Protein 1DQV (pdb70)

Sequence (275 aa):
GAPCGRISFALRYLYGSDQLVVRILQALDLPAKDSNGFSDPYVKIYLLPDRKKKFQTKVHRKTLNPIFNETFQFSVPLAELAQRKLHFSVYDFDRFSRHDLIGQVVLDNLLELAEQPPDRPLWRDILEGGSEKADLGELNFSLCYLPTAGLLTVTIIKASNLKAMDLTGFSDPYVKASLISEGRRLKKRKTSIKKNTLNPTYNEALVFDVAPESVENVGLSIAVVDYDCIGHNEVIGVCRVGPEAADPHGREHWAEMLANPRKPVEHWHQLVEEK

InterPro domains:
  IPR000008 C2 domain [PF00168] (313-404)
  IPR000008 C2 domain [PF00168] (444-550)
  IPR000008 C2 domain [PR00360] (329-341)
  IPR000008 C2 domain [PR00360] (356-369)
  IPR000008 C2 domain [PR00360] (380-388)
  IPR000008 C2 domain [PS50004] (297-418)
  IPR000008 C2 domain [PS50004] (429-563)
  IPR000008 C2 domain [SM00239] (313-416)
  IPR000008 C2 domain [SM00239] (445-560)
  IPR001565 Synaptotagmin [PR00399] (301-316)
  IPR001565 Synaptotagmin [PR00399] (316-329)
  IPR001565 Synaptotagmin [PR00399] (371-386)
  IPR001565 Synaptotagmin [PR00399] (391-401)
  IPR035892 C2 domain superfamily [G3DSA:2.60.40.150] (293-423)
  IPR035892 C2 domain superfamily [G3DSA:2.60.40.150] (424-569)
  IPR035892 C2 domain superfamily [SSF49562] (295-403)
  IPR035892 C2 domain superfamily [SSF49562] (430-566)

B-factor: mean 94.26, std 47.24, range [26.21, 300.0]

CATH classification: 2.60.40.150 (+1 more: 2.60.40.150)

Nearest PDB structures (foldseek):
  3hn8-assembly1_A  TM=4.881E-01  e=9.565E-40  Rattus norvegicus
  5cci-assembly1_F-2  TM=5.066E-01  e=3.531E-25  Rattus norvegicus
  5cch-assembly1_F-2  TM=4.851E-01  e=1.304E-24  Rattus norvegicus
  5h4z-assembly2_B  TM=8.900E-01  e=2.223E-13  Homo sapiens
  5h4y-assembly1_A  TM=8.736E-01  e=2.468E-13  Homo sapiens

Radius of gyration: 24.74 Å; Cα contacts (8 Å, |Δi|>4): 664; chains: 1; bounding box: 50×71×45 Å

Structure (mmCIF, N/CA/C/O backbone):
data_1DQV
#
_entry.id   1DQV
#
_cell.length_a   125.959
_cell.length_b   125.959
_cell.length_c   118.438
_cell.angle_alpha   90.00
_cell.angle_beta   90.00
_cell.angle_gamma   120.00
#
_symmetry.space_group_name_H-M   'P 62 2 2'
#
loop_
_entity.id
_entity.type
_entity.pdbx_description
1 polymer 'SYNAPTOTAGMIN III'
2 non-polymer 'MAGNESIUM ION'
3 non-polymer 'SULFATE ION'
#
loop_
_atom_site.group_PDB
_atom_site.id
_atom_site.type_symbol
_atom_site.label_atom_id
_atom_site.label_alt_id
_atom_site.label_comp_id
_atom_site.label_asym_id
_atom_site.label_entity_id
_atom_site.label_seq_id
_atom_site.pdbx_PDB_ins_code
_atom_site.Cartn_x
_atom_site.Cartn_y
_atom_site.Cartn_z
_atom_site.occupancy
_atom_site.B_iso_or_equiv
_atom_site.auth_seq_id
_atom_site.auth_comp_id
_atom_site.auth_asym_id
_atom_site.auth_atom_id
_atom_site.pdbx_PDB_model_num
ATOM 1 N N . GLY A 1 3 ? 75.175 40.038 -5.678 1.00 109.59 295 GLY A N 1
ATOM 2 C CA . GLY A 1 3 ? 74.943 40.979 -4.536 1.00 111.32 295 GLY A CA 1
ATOM 3 C C . GLY A 1 3 ? 73.477 41.331 -4.326 1.00 111.38 295 GLY A C 1
ATOM 4 O O . GLY A 1 3 ? 72.844 41.931 -5.198 1.00 111.85 295 GLY A O 1
ATOM 5 N N . ALA A 1 4 ? 72.937 40.964 -3.164 1.00 110.17 296 ALA A N 1
ATOM 6 C CA 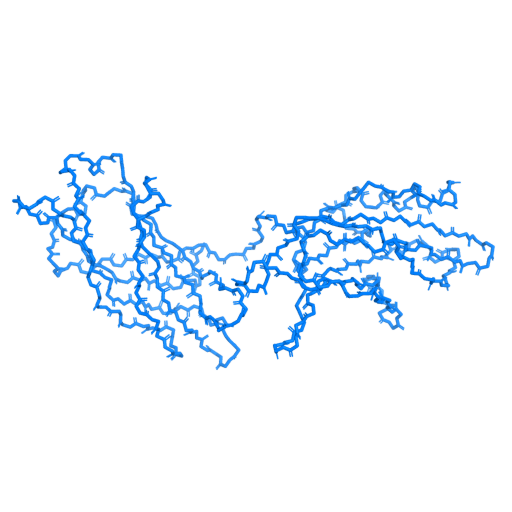. ALA A 1 4 ? 71.539 41.241 -2.849 1.00 108.41 296 ALA A CA 1
ATOM 7 C C . ALA A 1 4 ? 71.306 41.628 -1.384 1.00 107.21 296 ALA A C 1
ATOM 8 O O . ALA A 1 4 ? 70.712 42.674 -1.109 1.00 107.61 296 ALA A O 1
ATOM 10 N N . PRO A 1 5 ? 71.755 40.789 -0.422 1.00 105.77 297 PRO A N 1
ATOM 11 C CA . PRO A 1 5 ? 71.544 41.146 0.990 1.00 103.13 297 PRO A CA 1
ATOM 12 C C . PRO A 1 5 ? 72.139 42.525 1.270 1.00 99.25 297 PRO A C 1
ATOM 13 O O . PRO A 1 5 ? 71.875 43.147 2.304 1.00 100.39 297 PRO A O 1
ATOM 17 N N . CYS A 1 6 ? 72.944 42.990 0.323 1.00 93.54 298 CYS A N 1
ATOM 18 C CA . CYS A 1 6 ? 73.561 44.301 0.396 1.00 87.35 298 CYS A CA 1
ATOM 19 C C . CYS A 1 6 ? 72.431 45.224 -0.064 1.00 81.79 298 CYS A C 1
ATOM 20 O O . CYS A 1 6 ? 72.292 45.470 -1.257 1.00 81.18 298 CYS A O 1
ATOM 23 N N . GLY A 1 7 ? 71.622 45.691 0.888 1.00 76.19 299 GLY A N 1
ATOM 24 C CA . GLY A 1 7 ? 70.475 46.556 0.620 1.00 70.34 299 GLY A CA 1
ATOM 25 C C . GLY A 1 7 ? 70.333 47.369 -0.660 1.00 66.07 299 GLY A C 1
ATOM 26 O O . GLY A 1 7 ? 70.893 47.047 -1.700 1.00 66.94 299 GLY A O 1
ATOM 27 N N . ARG A 1 8 ? 69.549 48.435 -0.592 1.00 61.99 300 ARG A N 1
ATOM 28 C CA . ARG A 1 8 ? 69.350 49.286 -1.759 1.00 62.53 300 ARG A CA 1
ATOM 29 C C . ARG A 1 8 ? 69.563 50.754 -1.371 1.00 62.16 300 ARG A C 1
ATOM 30 O O . ARG A 1 8 ? 69.294 51.153 -0.223 1.00 61.60 300 ARG A O 1
ATOM 38 N N . ILE A 1 9 ? 70.051 51.559 -2.311 1.00 60.44 301 ILE A N 1
ATOM 39 C CA . ILE A 1 9 ? 70.319 52.955 -1.995 1.00 62.08 301 ILE A CA 1
ATOM 40 C C . ILE A 1 9 ? 69.612 53.912 -2.938 1.00 63.56 301 ILE A C 1
ATOM 41 O O . ILE A 1 9 ? 69.568 53.708 -4.157 1.00 64.01 301 ILE A O 1
ATOM 46 N N . SER A 1 10 ? 69.060 54.967 -2.348 1.00 64.57 302 SER A N 1
ATOM 47 C CA . SER A 1 10 ? 68.291 55.964 -3.074 1.00 66.52 302 SER A CA 1
ATOM 48 C C . SER A 1 10 ? 69.071 57.227 -3.369 1.00 67.70 302 SER A C 1
ATOM 49 O O . SER A 1 10 ? 69.619 57.866 -2.456 1.00 67.78 302 SER A O 1
ATOM 52 N N . PHE A 1 11 ? 69.097 57.593 -4.649 1.00 67.90 303 PHE A N 1
ATOM 53 C CA . PHE A 1 11 ? 69.802 58.794 -5.099 1.00 68.93 303 PHE A CA 1
ATOM 54 C C . PHE A 1 11 ? 69.052 59.506 -6.220 1.00 71.21 303 PHE A C 1
ATOM 55 O O . PHE A 1 11 ? 68.189 58.926 -6.873 1.00 74.49 303 PHE A O 1
ATOM 63 N N . ALA A 1 12 ? 69.411 60.758 -6.453 1.00 72.85 304 ALA A N 1
ATOM 64 C CA . ALA A 1 12 ? 68.802 61.551 -7.508 1.00 75.88 304 ALA A CA 1
ATOM 65 C C . ALA A 1 12 ? 69.939 62.252 -8.241 1.00 77.27 304 ALA A C 1
ATOM 66 O O . ALA A 1 12 ? 71.001 62.490 -7.656 1.00 77.60 304 ALA A O 1
ATOM 68 N N . LEU A 1 13 ? 69.729 62.593 -9.509 1.00 78.13 305 LEU A N 1
ATOM 69 C CA . LEU A 1 13 ? 70.783 63.253 -10.266 1.00 79.75 305 LEU A CA 1
ATOM 70 C C . LEU A 1 13 ? 70.261 64.093 -11.403 1.00 81.31 305 LEU A C 1
ATOM 71 O O . LEU A 1 13 ? 69.438 63.634 -12.198 1.00 82.33 305 LEU A O 1
ATOM 76 N N . ARG A 1 14 ? 70.775 65.317 -11.487 1.00 83.37 306 ARG A N 1
ATOM 77 C CA . ARG A 1 14 ? 70.396 66.262 -12.531 1.00 86.11 306 ARG A CA 1
ATOM 78 C C . ARG A 1 14 ? 71.635 66.779 -13.258 1.00 88.91 306 ARG A C 1
ATOM 79 O O . ARG A 1 14 ? 72.741 66.724 -12.711 1.00 90.90 306 ARG A O 1
ATOM 87 N N . TYR A 1 15 ? 71.461 67.264 -14.489 1.00 90.84 307 TYR A N 1
ATOM 88 C CA . TYR A 1 15 ? 72.592 67.799 -15.245 1.00 93.15 307 TYR A CA 1
ATOM 89 C C . TYR A 1 15 ? 72.458 69.294 -15.472 1.00 93.56 307 TYR A C 1
ATOM 90 O O . TYR A 1 15 ? 72.054 69.727 -16.547 1.00 94.36 307 TYR A O 1
ATOM 99 N N . LEU A 1 16 ? 72.825 70.075 -14.463 1.00 94.99 308 LEU A N 1
ATOM 100 C CA . LEU A 1 16 ? 72.756 71.529 -14.534 1.00 96.60 308 LEU A CA 1
ATOM 101 C C . LEU A 1 16 ? 73.298 72.035 -15.872 1.00 98.92 308 LEU A C 1
ATOM 102 O O . LEU A 1 16 ? 74.408 71.673 -16.276 1.00 100.73 308 LEU A O 1
ATOM 107 N N . TYR A 1 17 ? 72.504 72.857 -16.563 1.00 101.67 309 TYR A N 1
ATOM 108 C CA . TYR A 1 17 ? 72.911 73.423 -17.851 1.00 103.01 309 TYR A CA 1
ATOM 109 C C . TYR A 1 17 ? 73.373 74.867 -17.686 1.00 102.27 309 TYR A C 1
ATOM 110 O O . TYR A 1 17 ? 72.935 75.578 -16.769 1.00 101.18 309 TYR A O 1
ATOM 119 N N . GLY A 1 18 ? 74.252 75.289 -18.591 1.00 102.16 310 GLY A N 1
ATOM 120 C CA . GLY A 1 18 ? 74.802 76.632 -18.538 1.00 101.81 310 GLY A CA 1
ATOM 121 C C . GLY A 1 18 ? 76.177 76.541 -17.905 1.00 101.54 310 GLY A C 1
ATOM 122 O O . GLY A 1 18 ? 77.177 76.974 -18.483 1.00 101.01 310 GLY A O 1
ATOM 123 N N . SER A 1 19 ? 76.214 75.949 -16.713 1.00 101.23 311 SER A N 1
ATOM 124 C CA . SER A 1 19 ? 77.448 75.756 -15.953 1.00 99.80 311 SER A CA 1
ATOM 125 C C . SER A 1 19 ? 78.136 74.450 -16.386 1.00 98.62 311 SER A C 1
ATOM 126 O O . SER A 1 19 ? 79.331 74.250 -16.155 1.00 97.64 311 SER A O 1
ATOM 129 N N . ASP A 1 20 ? 77.361 73.574 -17.019 1.00 97.90 312 ASP A N 1
ATOM 130 C CA . ASP A 1 20 ? 77.845 72.291 -17.518 1.00 97.17 312 ASP A CA 1
ATOM 131 C C . ASP A 1 20 ? 78.383 71.365 -16.433 1.00 95.37 312 ASP A C 1
ATOM 132 O O . ASP A 1 20 ? 79.309 70.580 -16.669 1.00 95.09 312 ASP A O 1
ATOM 137 N N . GLN A 1 21 ? 77.794 71.454 -15.247 1.00 93.15 313 GLN A N 1
ATOM 138 C CA . GLN A 1 21 ? 78.202 70.614 -14.125 1.00 91.87 313 GLN A CA 1
ATOM 139 C C . GLN A 1 21 ? 77.177 69.474 -13.999 1.00 88.00 313 GLN A C 1
ATOM 140 O O . GLN A 1 21 ? 76.037 69.622 -14.439 1.00 90.01 313 GLN A O 1
ATOM 146 N N . LEU A 1 22 ? 77.577 68.343 -13.421 1.00 81.94 314 LEU A N 1
ATOM 147 C CA . LEU A 1 22 ? 76.652 67.225 -13.230 1.00 76.41 314 LEU A CA 1
ATOM 148 C C . LEU A 1 22 ? 76.377 67.103 -11.737 1.00 73.89 314 LEU A C 1
ATOM 149 O O . LEU A 1 22 ? 77.221 66.601 -11.002 1.00 74.21 314 LEU A O 1
ATOM 154 N N . VAL A 1 23 ? 75.209 67.544 -11.281 1.00 69.72 315 VAL A N 1
ATOM 155 C CA . VAL A 1 23 ? 74.902 67.445 -9.858 1.00 66.74 315 VAL A CA 1
ATOM 156 C C . VAL A 1 23 ? 74.438 66.037 -9.500 1.00 64.94 315 VAL A C 1
ATOM 157 O O . VAL A 1 23 ? 73.786 65.376 -10.299 1.00 65.81 315 VAL A O 1
ATOM 161 N N . VAL A 1 24 ? 74.787 65.584 -8.299 1.00 62.44 316 VAL A N 1
ATOM 162 C CA . VAL A 1 24 ? 74.397 64.261 -7.825 1.00 58.38 316 VAL A CA 1
ATOM 163 C C . VAL A 1 24 ? 74.027 64.331 -6.349 1.00 59.09 316 VAL A C 1
ATOM 164 O O . VAL A 1 24 ? 74.755 64.935 -5.539 1.00 57.27 316 VAL A O 1
ATOM 168 N N . ARG A 1 25 ? 72.887 63.725 -6.009 1.00 59.34 317 ARG A N 1
ATOM 169 C CA . ARG A 1 25 ? 72.406 63.717 -4.629 1.00 60.21 317 ARG A CA 1
ATOM 170 C C . ARG A 1 25 ? 72.279 62.306 -4.090 1.00 56.98 317 ARG A C 1
ATOM 171 O O . ARG A 1 25 ? 71.622 61.463 -4.696 1.00 56.32 317 ARG A O 1
ATOM 179 N N . ILE A 1 26 ? 72.917 62.045 -2.957 1.00 52.12 318 ILE A N 1
ATOM 180 C CA . ILE A 1 26 ? 72.798 60.738 -2.361 1.00 50.55 318 ILE A CA 1
ATOM 181 C C . ILE A 1 26 ? 71.682 60.941 -1.361 1.00 51.28 318 ILE A C 1
ATOM 182 O O . ILE A 1 26 ? 71.787 61.798 -0.472 1.00 50.67 318 ILE A O 1
ATOM 187 N N . LEU A 1 27 ? 70.612 60.164 -1.498 1.00 48.84 319 LEU A N 1
ATOM 188 C CA . LEU A 1 27 ? 69.471 60.349 -0.616 1.00 47.96 319 LEU A CA 1
ATOM 189 C C . LEU A 1 27 ? 69.487 59.445 0.590 1.00 46.41 319 LEU A C 1
ATOM 190 O O . LEU A 1 27 ? 69.752 59.916 1.696 1.00 48.80 319 LEU A O 1
ATOM 195 N N . GLN A 1 28 ? 69.196 58.162 0.410 1.00 43.14 320 GLN A N 1
ATOM 196 C CA . GLN A 1 28 ? 69.229 57.253 1.558 1.00 40.21 320 GLN A CA 1
ATOM 197 C C . GLN A 1 28 ? 69.349 55.785 1.147 1.00 36.31 320 GLN A C 1
ATOM 198 O O . GLN A 1 28 ? 69.296 55.436 -0.042 1.00 31.94 320 GLN A O 1
ATOM 204 N N . ALA A 1 29 ? 69.514 54.916 2.130 1.00 31.62 321 ALA A N 1
ATOM 205 C CA . ALA A 1 29 ? 69.680 53.524 1.801 1.00 34.98 321 ALA A CA 1
ATOM 206 C C . ALA A 1 29 ? 68.871 52.690 2.751 1.00 37.99 321 ALA A C 1
ATOM 207 O O . ALA A 1 29 ? 68.658 53.084 3.910 1.00 41.68 321 ALA A O 1
ATOM 209 N N . LEU A 1 30 ? 68.425 51.535 2.265 1.00 38.49 322 LEU A N 1
ATOM 210 C CA . LEU A 1 30 ? 67.624 50.647 3.091 1.00 41.60 322 LEU A CA 1
ATOM 211 C C . LEU A 1 30 ? 68.224 49.262 3.176 1.00 43.24 322 LEU A C 1
ATOM 212 O O . LEU A 1 30 ? 68.843 48.747 2.224 1.00 37.66 322 LEU A O 1
ATOM 217 N N . ASP A 1 31 ? 68.001 48.668 4.341 1.00 47.25 323 ASP A N 1
ATOM 218 C CA . ASP A 1 31 ? 68.448 47.324 4.653 1.00 51.00 323 ASP A CA 1
ATOM 219 C C . ASP A 1 31 ? 69.899 47.040 4.296 1.00 50.29 323 ASP A C 1
ATOM 220 O O . ASP A 1 31 ? 70.182 46.143 3.495 1.00 51.49 323 ASP A O 1
ATOM 225 N N . LEU A 1 32 ? 70.825 47.807 4.859 1.00 50.34 324 LEU A N 1
ATOM 226 C CA . LEU A 1 32 ? 72.231 47.515 4.607 1.00 47.45 324 LEU A CA 1
ATOM 227 C C . LEU A 1 32 ? 72.482 46.341 5.571 1.00 48.39 324 LEU A C 1
ATOM 228 O O . LEU A 1 32 ? 71.753 46.159 6.573 1.00 47.19 324 LEU 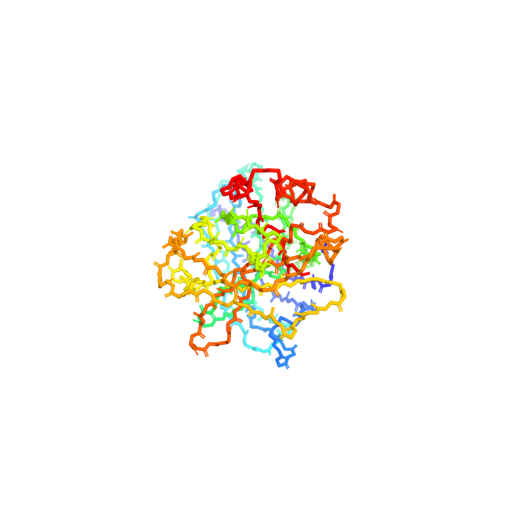A O 1
ATOM 233 N N . PRO A 1 33 ? 73.491 45.520 5.267 1.00 45.80 325 PRO A N 1
ATOM 234 C CA . PRO A 1 33 ? 73.891 44.359 6.057 1.00 47.62 325 PRO A CA 1
ATOM 235 C C . PRO A 1 33 ? 74.412 44.854 7.394 1.00 52.77 325 PRO A C 1
ATOM 236 O O . PRO A 1 33 ? 74.732 46.036 7.539 1.00 55.39 325 PRO A O 1
ATOM 240 N N . ALA A 1 34 ? 74.514 43.963 8.371 1.00 57.16 326 ALA A N 1
ATOM 241 C CA . ALA A 1 34 ? 75.018 44.366 9.678 1.00 61.35 326 ALA A CA 1
ATOM 242 C C . ALA A 1 34 ? 76.461 43.880 9.877 1.00 64.44 326 ALA A C 1
ATOM 243 O O . ALA A 1 34 ? 76.679 42.791 10.423 1.00 66.13 326 ALA A O 1
ATOM 245 N N . LYS A 1 35 ? 77.443 44.675 9.442 1.00 65.68 327 LYS A N 1
ATOM 246 C CA . LYS A 1 35 ? 78.848 44.285 9.588 1.00 68.02 327 LYS A CA 1
ATOM 247 C C . LYS A 1 35 ? 79.295 44.246 11.042 1.00 69.63 327 LYS A C 1
ATOM 248 O O . LYS A 1 35 ? 79.696 43.194 11.536 1.00 71.06 327 LYS A O 1
ATOM 254 N N . ASP A 1 36 ? 79.231 45.388 11.721 1.00 70.57 328 ASP A N 1
ATOM 255 C CA . ASP A 1 36 ? 79.627 45.467 13.126 1.00 72.73 328 ASP A CA 1
ATOM 256 C C . ASP A 1 36 ? 78.869 44.412 13.937 1.00 73.46 328 ASP A C 1
ATOM 257 O O . ASP A 1 36 ? 77.812 43.937 13.514 1.00 76.22 328 ASP A O 1
ATOM 262 N N . SER A 1 37 ? 79.404 44.054 15.102 1.00 71.74 329 SER A N 1
ATOM 263 C CA . SER A 1 37 ? 78.801 43.026 15.949 1.00 68.80 329 SER A CA 1
ATOM 264 C C . SER A 1 37 ? 77.552 43.460 16.698 1.00 68.02 329 SER A C 1
ATOM 265 O O . SER A 1 37 ? 76.623 42.666 16.851 1.00 70.22 329 SER A O 1
ATOM 268 N N . ASN A 1 38 ? 77.521 44.703 17.174 1.00 65.67 330 ASN A N 1
ATOM 269 C CA . ASN A 1 38 ? 76.356 45.193 17.925 1.00 63.38 330 ASN A CA 1
ATOM 270 C C . ASN A 1 38 ? 75.061 45.085 17.115 1.00 60.89 330 ASN A C 1
ATOM 271 O O . ASN A 1 38 ? 73.984 45.446 17.583 1.00 57.77 330 ASN A O 1
ATOM 276 N N . GLY A 1 39 ? 75.188 44.592 15.889 1.00 60.96 331 GLY A N 1
ATOM 277 C CA . GLY A 1 39 ? 74.040 44.427 15.020 1.00 58.99 331 GLY A CA 1
ATOM 278 C C . GLY A 1 39 ? 73.916 45.484 13.938 1.00 56.73 331 GLY A C 1
ATOM 279 O O . GLY A 1 39 ? 73.192 45.296 12.962 1.00 57.88 331 GLY A O 1
ATOM 280 N N . PHE A 1 40 ? 74.628 46.592 14.081 1.00 52.87 332 PHE A N 1
ATOM 281 C CA . PHE A 1 40 ? 74.505 47.642 13.088 1.00 52.21 332 PHE A CA 1
ATOM 282 C C . PHE A 1 40 ? 75.662 47.790 12.106 1.00 48.70 332 PHE A C 1
ATOM 283 O O . PHE A 1 40 ? 76.319 46.810 11.751 1.00 49.83 332 PHE A O 1
ATOM 291 N N . SER A 1 41 ? 75.870 49.021 11.645 1.00 44.88 333 SER A N 1
ATOM 292 C CA . SER A 1 41 ? 76.931 49.361 10.705 1.00 44.39 333 SER A CA 1
ATOM 293 C C . SER A 1 41 ? 77.082 50.876 10.659 1.00 47.52 333 SER A C 1
ATOM 294 O O . SER A 1 41 ? 76.095 51.611 10.725 1.00 50.06 333 SER A O 1
ATOM 297 N N . ASP A 1 42 ? 78.323 51.346 10.579 1.00 49.74 334 ASP A N 1
ATOM 298 C CA . ASP A 1 42 ? 78.594 52.777 10.508 1.00 50.58 334 ASP A CA 1
ATOM 299 C C . ASP A 1 42 ? 78.959 52.951 9.043 1.00 50.02 334 ASP A C 1
ATOM 300 O O . ASP A 1 42 ? 80.120 52.811 8.666 1.00 57.90 334 ASP A O 1
ATOM 305 N N . PRO A 1 43 ? 77.963 53.239 8.192 1.00 43.57 335 PRO A N 1
ATOM 306 C CA . PRO A 1 43 ? 78.172 53.412 6.754 1.00 39.30 335 PRO A CA 1
ATOM 307 C C . PRO A 1 43 ? 78.528 54.806 6.337 1.00 39.23 335 PRO A C 1
ATOM 308 O O . PRO A 1 43 ? 78.387 55.759 7.125 1.00 42.18 335 PRO A O 1
ATOM 312 N N . TYR A 1 44 ? 78.983 54.887 5.083 1.00 37.68 336 TYR A N 1
ATOM 313 C CA . TYR A 1 44 ? 79.354 56.128 4.387 1.00 36.51 336 TYR A CA 1
ATOM 314 C C . TYR A 1 44 ? 79.655 55.686 2.957 1.00 36.74 336 TYR A C 1
ATOM 315 O O . TYR A 1 44 ? 79.910 54.485 2.721 1.00 33.75 336 TYR A O 1
ATOM 324 N N . VAL A 1 45 ? 79.601 56.617 2.000 1.00 39.10 337 VAL A N 1
ATOM 325 C CA . VAL A 1 45 ? 79.825 56.240 0.598 1.00 43.97 337 VAL A CA 1
ATOM 326 C C . VAL A 1 45 ? 80.817 57.112 -0.180 1.00 48.22 337 VAL A C 1
ATOM 327 O O . VAL A 1 45 ? 80.796 58.349 -0.090 1.00 48.63 337 VAL A O 1
ATOM 331 N N . LYS A 1 46 ? 81.692 56.449 -0.935 1.00 53.20 338 LYS A N 1
ATOM 332 C CA . LYS A 1 46 ? 82.692 57.136 -1.744 1.00 58.02 338 LYS A CA 1
ATOM 333 C C . LYS A 1 46 ? 81.998 57.387 -3.050 1.00 60.82 338 LYS A C 1
ATOM 334 O O . LYS A 1 46 ? 81.068 56.666 -3.383 1.00 63.86 338 LYS A O 1
ATOM 340 N N . ILE A 1 47 ? 82.430 58.390 -3.801 1.00 64.23 339 ILE A N 1
ATOM 341 C CA . ILE A 1 47 ? 81.784 58.657 -5.082 1.00 69.35 339 ILE A CA 1
ATOM 342 C C . ILE A 1 47 ? 82.714 59.288 -6.105 1.00 73.98 339 ILE A C 1
ATOM 343 O O . ILE A 1 47 ? 83.227 60.392 -5.880 1.00 75.48 339 ILE A O 1
ATOM 348 N N . TYR A 1 48 ? 82.925 58.599 -7.226 1.00 77.41 340 TYR A N 1
ATOM 349 C CA . TYR A 1 48 ? 83.744 59.159 -8.308 1.00 81.99 340 TYR A CA 1
ATOM 350 C C . TYR A 1 48 ? 83.259 58.800 -9.720 1.00 82.20 340 TYR A C 1
ATOM 351 O O . TYR A 1 48 ? 82.484 57.856 -9.906 1.00 81.72 340 TYR A O 1
ATOM 360 N N . LEU A 1 49 ? 83.693 59.590 -10.701 1.00 84.00 341 LEU A N 1
ATOM 361 C CA . LEU A 1 49 ? 83.333 59.354 -12.094 1.00 88.21 341 LEU A CA 1
ATOM 362 C C . LEU A 1 49 ? 84.290 58.334 -12.713 1.00 90.59 341 LEU A C 1
ATOM 363 O O . LEU A 1 49 ? 85.269 58.700 -13.360 1.00 89.79 341 LEU A O 1
ATOM 368 N N . LEU A 1 50 ? 83.965 57.057 -12.510 1.00 93.94 342 LEU A N 1
ATOM 369 C CA . LEU A 1 50 ? 84.742 55.904 -12.964 1.00 96.84 342 LEU A CA 1
ATOM 370 C C . LEU A 1 50 ? 85.961 56.173 -13.840 1.00 99.12 342 LEU A C 1
ATOM 371 O O . LEU A 1 50 ? 87.088 55.867 -13.438 1.00 101.38 342 LEU A O 1
ATOM 376 N N . PRO A 1 51 ? 85.766 56.727 -15.050 1.00 100.43 343 PRO A N 1
ATOM 377 C CA . PRO A 1 51 ? 86.942 56.990 -15.895 1.00 99.62 343 PRO A CA 1
ATOM 378 C C . PRO A 1 51 ? 88.143 57.429 -15.048 1.00 98.18 343 PRO A C 1
ATOM 379 O O . PRO A 1 51 ? 89.100 56.671 -14.879 1.00 97.70 343 PRO A O 1
ATOM 383 N N . ASP A 1 52 ? 88.067 58.646 -14.508 1.00 96.69 344 ASP A N 1
ATOM 384 C CA . ASP A 1 52 ? 89.114 59.198 -13.651 1.00 95.31 344 ASP A CA 1
ATOM 385 C C . ASP A 1 52 ? 88.905 58.709 -12.218 1.00 94.42 344 ASP A C 1
ATOM 386 O O . ASP A 1 52 ? 88.148 59.306 -11.447 1.00 93.14 344 ASP A O 1
ATOM 391 N N . ARG A 1 53 ? 89.581 57.616 -11.874 1.00 94.30 345 ARG A N 1
ATOM 392 C CA . ARG A 1 53 ? 89.476 57.029 -10.542 1.00 94.58 345 ARG A CA 1
ATOM 393 C C . ARG A 1 53 ? 90.358 57.782 -9.544 1.00 94.94 345 ARG A C 1
ATOM 394 O O . ARG A 1 53 ? 91.167 57.173 -8.843 1.00 95.83 345 ARG A O 1
ATOM 402 N N . LYS A 1 54 ? 90.213 59.104 -9.472 1.00 94.77 346 LYS A N 1
ATOM 403 C CA . LYS A 1 54 ? 91.032 59.866 -8.536 1.00 94.18 346 LYS A CA 1
ATOM 404 C C . LYS A 1 54 ? 90.542 61.288 -8.284 1.00 93.34 346 LYS A C 1
ATOM 405 O O . LYS A 1 54 ? 91.339 62.220 -8.160 1.00 95.05 346 LYS A O 1
ATOM 411 N N . LYS A 1 55 ? 89.227 61.450 -8.202 1.00 90.67 347 LYS A N 1
ATOM 412 C CA . LYS A 1 55 ? 88.627 62.754 -7.940 1.00 84.99 347 LYS A CA 1
ATOM 413 C C . LYS A 1 55 ? 87.418 62.484 -7.053 1.00 80.27 347 LYS A C 1
ATOM 414 O O . LYS A 1 55 ? 86.446 63.230 -7.055 1.00 80.87 347 LYS A O 1
ATOM 420 N N . LYS A 1 56 ? 87.504 61.410 -6.278 1.00 75.62 348 LYS A N 1
ATOM 421 C CA . LYS A 1 56 ? 86.421 60.980 -5.406 1.00 71.21 348 LYS A CA 1
ATOM 422 C C . LYS A 1 56 ? 85.759 61.987 -4.442 1.00 67.55 348 LYS A C 1
ATOM 423 O O . LYS A 1 56 ? 86.292 63.065 -4.154 1.00 64.33 348 LYS A O 1
ATOM 429 N N . PHE A 1 57 ? 84.575 61.593 -3.968 1.00 63.87 349 PHE A N 1
ATOM 430 C CA . PHE A 1 57 ? 83.754 62.356 -3.031 1.00 60.38 349 PHE A CA 1
ATOM 431 C C . PHE A 1 57 ? 83.312 61.462 -1.865 1.00 56.67 349 PHE A C 1
ATOM 432 O O . PHE A 1 57 ? 83.044 60.269 -2.051 1.00 56.33 349 PHE A O 1
ATOM 440 N N . GLN A 1 58 ? 83.221 62.035 -0.669 1.00 52.56 350 GLN A N 1
ATOM 441 C CA . GLN A 1 58 ? 82.846 61.245 0.497 1.00 52.51 350 GLN A CA 1
ATOM 442 C C . GLN A 1 58 ? 81.735 61.780 1.401 1.00 48.62 350 GLN A C 1
ATOM 443 O O . GLN A 1 58 ? 81.860 62.854 2.003 1.00 46.26 350 GLN A O 1
ATOM 449 N N . THR A 1 59 ? 80.668 60.991 1.520 1.00 45.26 351 THR A N 1
ATOM 450 C CA . THR A 1 59 ? 79.516 61.313 2.372 1.00 42.91 351 THR A CA 1
ATOM 451 C C . THR A 1 59 ? 79.955 61.253 3.830 1.00 40.76 351 THR A C 1
ATOM 452 O O . THR A 1 59 ? 80.879 60.534 4.175 1.00 42.54 351 THR A O 1
ATOM 456 N N . LYS A 1 60 ? 79.313 62.004 4.703 1.00 40.33 352 LYS A N 1
ATOM 457 C CA . LYS A 1 60 ? 79.713 61.943 6.101 1.00 42.51 352 LYS A CA 1
ATOM 458 C C . LYS A 1 60 ? 79.470 60.497 6.549 1.00 42.73 352 LYS A C 1
ATOM 459 O O . LYS A 1 60 ? 78.854 59.719 5.807 1.00 43.53 352 LYS A O 1
ATOM 465 N N . VAL A 1 61 ? 79.970 60.099 7.719 1.00 43.23 353 VAL A N 1
ATOM 466 C CA . VAL A 1 61 ? 79.691 58.728 8.173 1.00 41.25 353 VAL A CA 1
ATOM 467 C C . VAL A 1 61 ? 78.485 58.830 9.088 1.00 38.95 353 VAL A C 1
ATOM 468 O O . VAL A 1 61 ? 78.271 59.871 9.712 1.00 41.21 353 VAL A O 1
ATOM 472 N N . HIS A 1 62 ? 77.697 57.764 9.152 1.00 38.12 354 HIS A N 1
ATOM 473 C CA . HIS A 1 62 ? 76.526 57.741 10.022 1.00 40.84 354 HIS A CA 1
ATOM 474 C C . HIS A 1 62 ? 76.742 56.579 10.973 1.00 43.09 354 HIS A C 1
ATOM 475 O O . HIS A 1 62 ? 77.079 55.482 10.526 1.00 46.61 354 HIS A O 1
ATOM 482 N N . ARG A 1 63 ? 76.558 56.804 12.271 1.00 43.40 355 ARG A N 1
ATOM 483 C CA . ARG A 1 63 ? 76.776 55.737 13.248 1.00 45.45 355 ARG A CA 1
ATOM 484 C C . ARG A 1 63 ? 75.552 54.869 13.570 1.00 46.50 355 ARG A C 1
ATOM 485 O O . ARG A 1 63 ? 74.424 55.370 13.669 1.00 47.77 355 ARG A O 1
ATOM 493 N N . LYS A 1 64 ? 75.787 53.568 13.746 1.00 47.90 356 LYS A N 1
ATOM 494 C CA . LYS A 1 64 ? 74.742 52.592 14.106 1.00 45.78 356 LYS A CA 1
ATOM 495 C C . LYS A 1 64 ? 73.422 52.742 13.373 1.00 43.04 356 LYS A C 1
ATOM 496 O O . LYS A 1 64 ? 72.492 53.331 13.908 1.00 44.77 356 LYS A O 1
ATOM 502 N N . THR A 1 65 ? 73.325 52.198 12.168 1.00 39.44 357 THR A N 1
ATOM 503 C CA . THR A 1 65 ? 72.094 52.277 11.385 1.00 38.35 357 THR A CA 1
ATOM 504 C C . THR A 1 65 ? 72.238 51.568 10.057 1.00 42.60 357 THR A C 1
ATOM 505 O O . THR A 1 65 ? 73.203 51.801 9.320 1.00 45.85 357 THR A O 1
ATOM 509 N N . LEU A 1 66 ? 71.265 50.735 9.720 1.00 44.96 358 LEU A N 1
ATOM 510 C CA . LEU A 1 66 ? 71.343 50.039 8.458 1.00 46.61 358 LEU A CA 1
ATOM 511 C C . LEU A 1 66 ? 70.488 50.789 7.453 1.00 47.69 358 LEU A C 1
ATOM 512 O O . LEU A 1 66 ? 70.265 50.302 6.347 1.00 50.82 358 LEU A O 1
ATOM 517 N N . ASN A 1 67 ? 70.014 51.977 7.819 1.00 45.10 359 ASN A N 1
ATOM 518 C CA . ASN A 1 67 ? 69.171 52.739 6.899 1.00 48.45 359 ASN A CA 1
ATOM 519 C C . ASN A 1 67 ? 69.488 54.221 7.003 1.00 48.76 359 ASN A C 1
ATOM 520 O O . ASN A 1 67 ? 68.621 55.027 7.344 1.00 54.23 359 ASN A O 1
ATOM 525 N N . PRO A 1 68 ? 70.717 54.614 6.655 1.00 45.88 360 PRO A N 1
ATOM 526 C CA . PRO A 1 68 ? 71.114 56.017 6.742 1.00 43.37 360 PRO A CA 1
ATOM 527 C C . PRO A 1 68 ? 70.424 56.947 5.752 1.00 41.98 360 PRO A C 1
ATOM 528 O O . PRO A 1 68 ? 70.093 56.546 4.633 1.00 42.49 360 PRO A O 1
ATOM 532 N N . ILE A 1 69 ? 70.214 58.188 6.185 1.00 43.66 361 ILE A N 1
ATOM 533 C CA . ILE A 1 69 ? 69.612 59.224 5.348 1.00 47.28 361 ILE A CA 1
ATOM 534 C C . ILE A 1 69 ? 70.719 60.235 5.044 1.00 47.08 361 ILE A C 1
ATOM 535 O O . ILE A 1 69 ? 71.032 61.110 5.851 1.00 45.58 361 ILE A O 1
ATOM 540 N N . PHE A 1 70 ? 71.311 60.098 3.870 1.00 49.31 362 PHE A N 1
ATOM 541 C CA . PHE A 1 70 ? 72.395 60.960 3.466 1.00 50.84 362 PHE A CA 1
ATOM 542 C C . PHE A 1 70 ? 71.990 62.387 3.162 1.00 54.01 362 PHE A C 1
ATOM 543 O O . PHE A 1 70 ? 72.299 63.296 3.936 1.00 56.17 362 PHE A O 1
ATOM 551 N N . ASN A 1 71 ? 71.286 62.592 2.054 1.00 55.28 363 ASN A N 1
ATOM 552 C CA . ASN A 1 71 ? 70.871 63.940 1.656 1.00 58.05 363 ASN A CA 1
ATOM 553 C C . ASN A 1 71 ? 72.084 64.845 1.553 1.00 58.57 363 ASN A C 1
ATOM 554 O O . ASN A 1 71 ? 72.190 65.833 2.272 1.00 57.10 363 ASN A O 1
ATOM 559 N N . GLU A 1 72 ? 72.998 64.473 0.662 1.00 62.08 364 GLU A N 1
ATOM 560 C CA . GLU A 1 72 ? 74.225 65.217 0.403 1.00 64.98 364 GLU A CA 1
ATOM 561 C C . GLU A 1 72 ? 74.419 65.327 -1.102 1.00 66.91 364 GLU A C 1
ATOM 562 O O . GLU A 1 72 ? 74.334 64.328 -1.821 1.00 68.20 364 GLU A O 1
ATOM 568 N N . THR A 1 73 ? 74.678 66.539 -1.579 1.00 67.04 365 THR A N 1
ATOM 569 C CA . THR A 1 73 ? 74.861 66.755 -3.004 1.00 68.50 365 THR A CA 1
ATOM 570 C C . THR A 1 73 ? 76.310 67.094 -3.382 1.00 69.62 365 THR A C 1
ATOM 571 O O . THR A 1 73 ? 76.988 67.870 -2.698 1.00 68.12 365 THR A O 1
ATOM 575 N N . PHE A 1 74 ? 76.776 66.491 -4.475 1.00 70.91 366 PHE A N 1
ATOM 576 C CA . PHE A 1 74 ? 78.128 66.705 -4.972 1.00 72.97 366 PHE A CA 1
ATOM 577 C C . PHE A 1 74 ? 78.075 67.015 -6.461 1.00 77.51 366 PHE A C 1
ATOM 578 O O . PHE A 1 74 ? 77.308 66.392 -7.198 1.00 77.99 366 PHE A O 1
ATOM 586 N N . GLN A 1 75 ? 78.901 67.962 -6.902 1.00 82.90 367 GLN A N 1
ATOM 587 C CA . GLN A 1 75 ? 78.941 68.355 -8.313 1.00 86.44 367 GLN A CA 1
ATOM 588 C C . GLN A 1 75 ? 80.176 67.845 -9.061 1.00 88.03 367 GLN A C 1
ATOM 589 O O . GLN A 1 75 ? 81.228 67.597 -8.468 1.00 87.60 367 GLN A O 1
ATOM 595 N N . PHE A 1 76 ? 80.026 67.689 -10.372 1.00 89.47 368 PHE A N 1
ATOM 596 C CA . PHE A 1 76 ? 81.099 67.211 -11.235 1.00 91.90 368 PHE A CA 1
ATOM 597 C C . PHE A 1 76 ? 81.095 67.991 -12.536 1.00 94.41 368 PHE A C 1
ATOM 598 O O . PHE A 1 76 ? 80.375 67.626 -13.467 1.00 96.80 368 PHE A O 1
ATOM 606 N N . SER A 1 77 ? 81.884 69.057 -12.618 1.00 95.64 369 SER A N 1
ATOM 607 C CA . SER A 1 77 ? 81.944 69.829 -13.856 1.00 95.74 369 SER A CA 1
ATOM 608 C C . SER A 1 77 ? 82.396 68.889 -14.967 1.00 96.67 369 SER A C 1
ATOM 609 O O . SER A 1 77 ? 83.534 68.424 -14.974 1.00 95.57 369 SER A O 1
ATOM 612 N N . VAL A 1 78 ? 81.493 68.598 -15.896 1.00 98.90 370 VAL A N 1
ATOM 613 C CA . VAL A 1 78 ? 81.812 67.695 -16.992 1.00 101.75 370 VAL A CA 1
ATOM 614 C C . VAL A 1 78 ? 81.207 68.097 -18.330 1.00 103.63 370 VAL A C 1
ATOM 615 O O . VAL A 1 78 ? 80.074 68.587 -18.396 1.00 103.31 370 VAL A O 1
ATOM 619 N N . PRO A 1 79 ? 81.974 67.902 -19.420 1.00 105.13 371 PRO A N 1
ATOM 620 C CA . PRO A 1 79 ? 81.527 68.232 -20.776 1.00 105.11 371 PRO A CA 1
ATOM 621 C C . PRO A 1 79 ? 80.221 67.512 -21.093 1.00 104.71 371 PRO A C 1
ATOM 622 O O . PRO A 1 79 ? 80.155 66.282 -21.051 1.00 104.47 371 PRO A O 1
ATOM 626 N N . LEU A 1 80 ? 79.188 68.298 -21.389 1.00 104.64 372 LEU A N 1
ATOM 627 C CA . LEU A 1 80 ? 77.862 67.782 -21.717 1.00 104.23 372 LEU A CA 1
ATOM 628 C C . LEU A 1 80 ? 77.935 66.410 -22.387 1.00 103.49 372 LEU A C 1
ATOM 629 O O . LEU A 1 80 ? 77.569 65.391 -21.795 1.00 102.17 372 LEU A O 1
ATOM 634 N N . ALA A 1 81 ? 78.428 66.401 -23.622 1.00 102.11 373 ALA A N 1
ATOM 635 C CA . ALA A 1 81 ? 78.542 65.182 -24.405 1.00 101.22 373 ALA A CA 1
ATOM 636 C C . ALA A 1 81 ? 79.556 64.185 -23.865 1.00 100.95 373 ALA A C 1
ATOM 637 O O . ALA A 1 81 ? 79.615 63.051 -24.341 1.00 100.72 373 ALA A O 1
ATOM 639 N N . GLU A 1 82 ? 80.349 64.597 -22.877 1.00 101.38 374 GLU A N 1
ATOM 640 C CA . GLU A 1 82 ? 81.366 63.716 -22.299 1.00 101.88 374 GLU A CA 1
ATOM 641 C C . GLU A 1 82 ? 80.744 62.544 -21.539 1.00 101.25 374 GLU A C 1
ATOM 642 O O . GLU A 1 82 ? 81.396 61.514 -21.325 1.00 99.92 374 GLU A O 1
ATOM 648 N N . LEU A 1 83 ? 79.485 62.709 -21.135 1.00 100.31 375 LEU A N 1
ATOM 649 C CA . LEU A 1 83 ? 78.759 61.673 -20.404 1.00 100.26 375 LEU A CA 1
ATOM 650 C C . LEU A 1 83 ? 78.791 60.339 -21.145 1.00 101.21 375 LEU A C 1
ATOM 651 O O . LEU A 1 83 ? 78.417 59.300 -20.595 1.00 101.24 375 LEU A O 1
ATOM 656 N N . ALA A 1 84 ? 79.238 60.383 -22.397 1.00 102.10 376 ALA A N 1
ATOM 657 C CA . ALA A 1 84 ? 79.339 59.194 -23.234 1.00 102.30 376 ALA A CA 1
ATOM 658 C C . ALA A 1 84 ? 80.252 58.181 -22.562 1.00 101.90 376 ALA A C 1
ATOM 659 O O . ALA A 1 84 ? 79.791 57.219 -21.940 1.00 101.14 376 ALA A O 1
ATOM 661 N N . GLN A 1 85 ? 81.553 58.405 -22.704 1.00 100.94 377 GLN A N 1
ATOM 662 C CA . GLN A 1 85 ? 82.549 57.532 -22.103 1.00 100.37 377 GLN A CA 1
ATOM 663 C C . GLN A 1 85 ? 82.683 57.996 -20.654 1.00 99.18 377 GLN A C 1
ATOM 664 O O . GLN A 1 85 ? 83.580 58.773 -20.317 1.00 100.34 377 GLN A O 1
ATOM 670 N N . ARG A 1 86 ? 81.774 57.531 -19.802 1.00 97.06 378 ARG A N 1
ATOM 671 C CA . ARG A 1 86 ? 81.781 57.920 -18.394 1.00 94.85 378 ARG A CA 1
ATOM 672 C C . ARG A 1 86 ? 80.723 57.129 -17.621 1.00 90.36 378 ARG A C 1
ATOM 673 O O . ARG A 1 86 ? 79.539 57.149 -17.971 1.00 90.67 378 ARG A O 1
ATOM 681 N N . LYS A 1 87 ? 81.154 56.430 -16.577 1.00 84.31 379 LYS A N 1
ATOM 682 C CA . LYS A 1 87 ? 80.238 55.648 -15.757 1.00 79.27 379 LYS A CA 1
ATOM 683 C C . LYS A 1 87 ? 80.147 56.330 -14.395 1.00 76.07 379 LYS A C 1
ATOM 684 O O . LYS A 1 87 ? 80.780 57.361 -14.175 1.00 76.80 379 LYS A O 1
ATOM 690 N N . LEU A 1 88 ? 79.345 55.789 -13.488 1.00 71.04 380 LEU A N 1
ATOM 691 C CA . LEU A 1 88 ? 79.241 56.393 -12.166 1.00 66.67 380 LEU A CA 1
ATOM 692 C C . LEU A 1 88 ? 79.405 55.292 -11.128 1.00 67.05 380 LEU A C 1
ATOM 693 O O . LEU A 1 88 ? 78.689 54.280 -11.154 1.00 65.83 380 LEU A O 1
ATOM 698 N N . HIS A 1 89 ? 80.367 55.488 -10.226 1.00 65.70 381 HIS A N 1
ATOM 699 C CA . HIS A 1 89 ? 80.661 54.491 -9.208 1.00 62.63 381 HIS A CA 1
ATOM 700 C C . HIS A 1 89 ? 80.301 54.913 -7.784 1.00 61.25 381 HIS A C 1
ATOM 701 O O . HIS A 1 89 ? 80.617 56.024 -7.332 1.00 62.42 381 HIS A O 1
ATOM 708 N N . PHE A 1 90 ? 79.620 54.006 -7.092 1.00 57.48 382 PHE A N 1
ATOM 709 C CA . PHE A 1 90 ? 79.181 54.226 -5.726 1.00 54.37 382 PHE A CA 1
ATOM 710 C C . PHE A 1 90 ? 79.778 53.140 -4.877 1.00 54.53 382 PHE A C 1
ATOM 711 O O . PHE A 1 90 ? 79.694 51.963 -5.227 1.00 55.51 382 PHE A O 1
ATOM 719 N N . SER A 1 91 ? 80.373 53.528 -3.759 1.00 54.02 383 SER A N 1
ATOM 720 C CA . SER A 1 91 ? 80.959 52.556 -2.850 1.00 53.44 383 SER A CA 1
ATOM 721 C C . SER A 1 91 ? 80.459 52.804 -1.436 1.00 51.56 383 SER A C 1
ATOM 722 O O . SER A 1 91 ? 80.511 53.940 -0.914 1.00 48.31 383 SER A O 1
ATOM 725 N N . VAL A 1 92 ? 79.962 51.741 -0.816 1.00 48.69 384 VAL A N 1
ATOM 726 C CA . VAL A 1 92 ? 79.462 51.865 0.540 1.00 47.07 384 VAL A CA 1
ATOM 727 C C . VAL A 1 92 ? 80.342 50.970 1.378 1.00 44.55 384 VAL A C 1
ATOM 728 O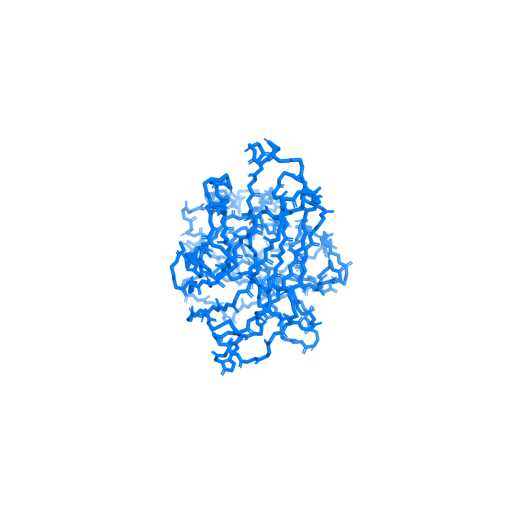 O . VAL A 1 92 ? 80.436 49.769 1.105 1.00 44.81 384 VAL A O 1
ATOM 732 N N . TYR A 1 93 ? 80.999 51.547 2.381 1.00 41.87 385 TYR A N 1
ATOM 733 C CA . TYR A 1 93 ? 81.896 50.777 3.254 1.00 39.72 385 TYR A CA 1
ATOM 734 C C . TYR A 1 93 ? 81.392 50.877 4.664 1.00 38.65 385 TYR A C 1
ATOM 735 O O . TYR A 1 93 ? 80.640 51.814 4.995 1.00 40.79 385 TYR A O 1
ATOM 744 N N . ASP A 1 94 ? 81.800 49.923 5.499 1.00 34.76 386 ASP A N 1
ATOM 745 C CA . ASP A 1 94 ? 81.452 50.010 6.908 1.00 34.02 386 ASP A CA 1
ATOM 746 C C . ASP A 1 94 ? 82.543 50.960 7.316 1.00 34.20 386 ASP A C 1
ATOM 747 O O . ASP A 1 94 ? 83.455 51.178 6.539 1.00 40.70 386 ASP A O 1
ATOM 752 N N . PHE A 1 95 ? 82.494 51.549 8.494 1.00 32.94 387 PHE A N 1
ATOM 753 C CA . PHE A 1 95 ? 83.573 52.457 8.853 1.00 34.88 387 PHE A CA 1
ATOM 754 C C . PHE A 1 95 ? 84.109 52.018 10.185 1.00 39.46 387 PHE A C 1
ATOM 755 O O . PHE A 1 95 ? 83.350 51.677 11.094 1.00 39.95 387 PHE A O 1
ATOM 763 N N . ASP A 1 96 ? 85.426 52.044 10.312 1.00 45.81 388 ASP A N 1
ATOM 764 C CA . ASP A 1 96 ? 86.053 51.646 11.561 1.00 48.72 388 ASP A CA 1
ATOM 765 C C . ASP A 1 96 ? 87.108 52.667 11.893 1.00 50.04 388 ASP A C 1
ATOM 766 O O . ASP A 1 96 ? 87.519 53.433 11.019 1.00 49.69 388 ASP A O 1
ATOM 771 N N . ARG A 1 97 ? 87.536 52.683 13.152 1.00 50.82 389 ARG A N 1
ATOM 772 C CA . ARG A 1 97 ? 88.535 53.638 13.598 1.00 51.37 389 ARG A CA 1
ATOM 773 C C . ARG A 1 97 ? 90.007 53.202 13.406 1.00 51.76 389 ARG A C 1
ATOM 774 O O . ARG A 1 97 ? 90.893 54.035 13.209 1.00 52.00 389 ARG A O 1
ATOM 782 N N . PHE A 1 98 ? 90.266 51.900 13.431 1.00 52.47 390 PHE A N 1
ATOM 783 C CA . PHE A 1 98 ? 91.626 51.402 13.286 1.00 51.87 390 PHE A CA 1
ATOM 784 C C . PHE A 1 98 ? 91.723 50.296 12.242 1.00 52.50 390 PHE A C 1
ATOM 785 O O . PHE A 1 98 ? 92.622 50.288 11.400 1.00 54.08 390 PHE A O 1
ATOM 793 N N . SER A 1 99 ? 90.804 49.346 12.299 1.00 53.30 391 SER A N 1
ATOM 794 C CA . SER A 1 99 ? 90.843 48.262 11.336 1.00 56.10 391 SER A CA 1
ATOM 795 C C . SER A 1 99 ? 90.615 48.829 9.935 1.00 56.38 391 SER A C 1
ATOM 796 O O . SER A 1 99 ? 90.318 50.010 9.763 1.00 57.98 391 SER A O 1
ATOM 799 N N . ARG A 1 100 ? 90.776 47.970 8.939 1.00 55.98 392 ARG A N 1
ATOM 800 C CA . ARG A 1 100 ? 90.577 48.336 7.546 1.00 56.07 392 ARG A CA 1
ATOM 801 C C . ARG A 1 100 ? 89.064 48.418 7.331 1.00 52.16 392 ARG A C 1
ATOM 802 O O . ARG A 1 100 ? 88.307 47.655 7.940 1.00 52.41 392 ARG A O 1
ATOM 810 N N . HIS A 1 101 ? 88.624 49.334 6.476 1.00 46.46 393 HIS A N 1
ATOM 811 C CA . HIS A 1 101 ? 87.199 49.491 6.199 1.00 45.20 393 HIS A CA 1
ATOM 812 C C . HIS A 1 101 ? 86.571 48.420 5.296 1.00 47.08 393 HIS A C 1
ATOM 813 O O . HIS A 1 101 ? 86.934 48.305 4.127 1.00 50.83 393 HIS A O 1
ATOM 820 N N . ASP A 1 102 ? 85.616 47.657 5.833 1.00 47.13 394 ASP A N 1
ATOM 821 C CA . ASP A 1 102 ? 84.907 46.635 5.054 1.00 48.15 394 ASP A CA 1
ATOM 822 C C . ASP A 1 102 ? 84.046 47.280 3.971 1.00 49.90 394 ASP A C 1
ATOM 823 O O . ASP A 1 102 ? 83.382 48.300 4.207 1.00 51.29 394 ASP A O 1
ATOM 828 N N . LEU A 1 103 ? 84.053 46.688 2.782 1.00 51.23 395 LEU A N 1
ATOM 829 C CA . LEU A 1 103 ? 83.230 47.205 1.697 1.00 54.78 395 LEU A CA 1
ATOM 830 C C . LEU A 1 103 ? 81.941 46.425 1.730 1.00 55.51 395 LEU A C 1
ATOM 831 O O . LEU A 1 103 ? 81.969 45.196 1.700 1.00 58.23 395 LEU A O 1
ATOM 836 N N . ILE A 1 104 ? 80.815 47.130 1.797 1.00 53.99 396 ILE A N 1
ATOM 837 C CA . ILE A 1 104 ? 79.516 46.471 1.826 1.00 52.19 396 ILE A CA 1
ATOM 838 C C . ILE A 1 104 ? 79.081 46.221 0.393 1.00 50.61 396 ILE A C 1
ATOM 839 O O . ILE A 1 104 ? 78.779 45.093 0.019 1.00 52.85 396 ILE A O 1
ATOM 844 N N . GLY A 1 105 ? 79.065 47.265 -0.418 1.00 48.74 397 GLY A N 1
ATOM 845 C CA . GLY A 1 105 ? 78.676 47.065 -1.795 1.00 48.61 397 GLY A CA 1
ATOM 846 C C . GLY A 1 105 ? 78.943 48.268 -2.672 1.00 51.93 397 GLY A C 1
ATOM 847 O O . GLY A 1 105 ? 79.351 49.360 -2.211 1.00 50.94 397 GLY A O 1
ATOM 848 N N . GLN A 1 106 ? 78.717 48.070 -3.960 1.00 52.74 398 GLN A N 1
ATOM 849 C CA . GLN A 1 106 ? 78.914 49.143 -4.906 1.00 55.09 398 GLN A CA 1
ATOM 850 C C . GLN A 1 106 ? 77.840 49.093 -5.963 1.00 55.31 398 GLN A C 1
ATOM 851 O O . GLN A 1 106 ? 77.126 48.101 -6.090 1.00 54.91 398 GLN A O 1
ATOM 857 N N . VAL A 1 107 ? 77.698 50.185 -6.695 1.00 57.60 399 VAL A N 1
ATOM 858 C CA . VAL A 1 107 ? 76.724 50.232 -7.756 1.00 62.67 399 VAL A CA 1
ATOM 859 C C . VAL A 1 107 ? 77.315 51.077 -8.871 1.00 66.87 399 VAL A C 1
ATOM 860 O O . VAL A 1 107 ? 78.046 52.040 -8.615 1.00 67.44 399 VAL A O 1
ATOM 864 N N . VAL A 1 108 ? 76.991 50.709 -10.105 1.00 71.04 400 VAL A N 1
ATOM 865 C CA . VAL A 1 108 ? 77.495 51.398 -11.282 1.00 74.59 400 VAL A CA 1
ATOM 866 C C . VAL A 1 108 ? 76.369 51.929 -12.178 1.00 76.58 400 VAL A C 1
ATOM 867 O O . VAL A 1 108 ? 75.530 51.160 -12.659 1.00 76.71 400 VAL A O 1
ATOM 871 N N . LEU A 1 109 ? 76.352 53.242 -12.403 1.00 79.11 401 LEU A N 1
ATOM 872 C CA . LEU A 1 109 ? 75.330 53.860 -13.248 1.00 82.02 401 LEU A CA 1
ATOM 873 C C . LEU A 1 109 ? 75.787 53.968 -14.690 1.00 85.14 401 LEU A C 1
ATOM 874 O O . LEU A 1 109 ? 76.236 55.020 -15.152 1.00 85.71 401 LEU A O 1
ATOM 879 N N . ASP A 1 110 ? 75.651 52.845 -15.383 1.00 88.78 402 ASP A N 1
ATOM 880 C CA . ASP A 1 110 ? 76.010 52.671 -16.786 1.00 91.14 402 ASP A CA 1
ATOM 881 C C . ASP A 1 110 ? 75.563 53.821 -17.716 1.00 91.65 402 ASP A C 1
ATOM 882 O O . ASP A 1 110 ? 76.347 54.720 -18.041 1.00 90.96 402 ASP A O 1
ATOM 887 N N . ASN A 1 111 ? 74.303 53.769 -18.141 1.00 93.04 403 ASN A N 1
ATOM 888 C CA . ASN A 1 111 ? 73.718 54.768 -19.036 1.00 94.57 403 ASN A CA 1
ATOM 889 C C . ASN A 1 111 ? 73.615 56.139 -18.386 1.00 94.27 403 ASN A C 1
ATOM 890 O O . ASN A 1 111 ? 72.517 56.636 -18.145 1.00 94.76 403 ASN A O 1
ATOM 895 N N . LEU A 1 112 ? 74.751 56.765 -18.119 1.00 94.63 404 LEU A N 1
ATOM 896 C CA . LEU A 1 112 ? 74.735 58.069 -17.475 1.00 96.24 404 LEU A CA 1
ATOM 897 C C . LEU A 1 112 ? 73.905 59.109 -18.223 1.00 97.91 404 LEU A C 1
ATOM 898 O O . LEU A 1 112 ? 73.314 59.992 -17.604 1.00 97.80 404 LEU A O 1
ATOM 903 N N . LEU A 1 113 ? 73.840 58.997 -19.547 1.00 100.78 405 LEU A N 1
ATOM 904 C CA . LEU A 1 113 ? 73.079 59.958 -20.349 1.00 102.83 405 LEU A CA 1
ATOM 905 C C . LEU A 1 113 ? 71.582 60.006 -20.017 1.00 103.12 405 LEU A C 1
ATOM 906 O O . LEU A 1 113 ? 71.091 61.002 -19.479 1.00 101.97 405 LEU A O 1
ATOM 911 N N . GLU A 1 114 ? 70.868 58.932 -20.354 1.00 103.42 406 GLU A N 1
ATOM 912 C CA . GLU A 1 114 ? 69.430 58.831 -20.106 1.00 104.69 406 GLU A CA 1
ATOM 913 C C . GLU A 1 114 ? 69.010 59.487 -18.799 1.00 105.05 406 GLU A C 1
ATOM 914 O O . GLU A 1 114 ? 68.120 60.338 -18.780 1.00 105.43 406 GLU A O 1
ATOM 920 N N . LEU A 1 115 ? 69.650 59.073 -17.710 1.00 105.21 407 LEU A N 1
ATOM 921 C CA . LEU A 1 115 ? 69.343 59.602 -16.389 1.00 105.69 407 LEU A CA 1
ATOM 922 C C . LEU A 1 115 ? 69.327 61.131 -16.350 1.00 107.16 407 LEU A C 1
ATOM 923 O O . LEU A 1 115 ? 68.782 61.731 -15.412 1.00 106.83 407 LEU A O 1
ATOM 928 N N . ALA A 1 116 ? 69.926 61.759 -17.364 1.00 108.23 408 ALA A N 1
ATOM 929 C CA . ALA A 1 116 ? 69.952 63.218 -17.448 1.00 109.46 408 ALA A CA 1
ATOM 930 C C . ALA A 1 116 ? 68.495 63.658 -17.406 1.00 110.89 408 ALA A C 1
ATOM 931 O O . ALA A 1 116 ? 68.183 64.802 -17.072 1.00 110.98 408 ALA A O 1
ATOM 933 N N . GLU A 1 117 ? 67.626 62.708 -17.755 1.00 112.70 409 GLU A N 1
ATOM 934 C CA . GLU A 1 117 ? 66.171 62.852 -17.770 1.00 113.75 409 GLU A CA 1
ATOM 935 C C . GLU A 1 117 ? 65.673 64.073 -16.998 1.00 114.26 409 GLU A C 1
ATOM 936 O O . GLU A 1 117 ? 65.542 65.156 -17.569 1.00 113.05 409 GLU A O 1
ATOM 942 N N . GLN A 1 118 ? 65.403 63.881 -15.705 1.00 115.49 410 GLN A N 1
ATOM 943 C CA . GLN A 1 118 ? 64.911 64.931 -14.808 1.00 115.87 410 GLN A CA 1
ATOM 944 C C . GLN A 1 118 ? 64.220 64.281 -13.619 1.00 115.76 410 GLN A C 1
ATOM 945 O O . GLN A 1 118 ? 63.793 63.127 -13.707 1.00 115.67 410 GLN A O 1
ATOM 951 N N . PRO A 1 119 ? 64.123 64.993 -12.480 1.00 115.48 411 PRO A N 1
ATOM 952 C CA . PRO A 1 119 ? 64.589 66.348 -12.168 1.00 114.20 411 PRO A CA 1
ATOM 953 C C . PRO A 1 119 ? 65.371 66.260 -10.839 1.00 113.70 411 PRO A C 1
ATOM 954 O O . PRO A 1 119 ? 65.887 65.192 -10.493 1.00 112.76 411 PRO A O 1
ATOM 958 N N . PRO A 1 120 ? 65.472 67.373 -10.079 1.00 113.31 412 PRO A N 1
ATOM 959 C CA . PRO A 1 120 ? 66.216 67.240 -8.821 1.00 111.10 412 PRO A CA 1
ATOM 960 C C . PRO A 1 120 ? 65.556 66.156 -7.988 1.00 108.87 412 PRO A C 1
ATOM 961 O O . PRO A 1 120 ? 66.224 65.264 -7.471 1.00 110.10 412 PRO A O 1
ATOM 965 N N . ASP A 1 121 ? 64.234 66.241 -7.869 1.00 105.94 413 ASP A N 1
ATOM 966 C CA . ASP A 1 121 ? 63.470 65.256 -7.117 1.00 103.96 413 ASP A CA 1
ATOM 967 C C . ASP A 1 121 ? 63.077 64.150 -8.097 1.00 102.19 413 ASP A C 1
ATOM 968 O O . ASP A 1 121 ? 62.057 64.239 -8.786 1.00 102.86 413 ASP A O 1
ATOM 973 N N . ARG A 1 122 ? 63.905 63.119 -8.175 1.00 98.81 414 ARG A N 1
ATOM 974 C CA . ARG A 1 122 ? 63.623 62.008 -9.065 1.00 95.45 414 ARG A CA 1
ATOM 975 C C . ARG A 1 122 ? 64.096 60.703 -8.440 1.00 89.44 414 ARG A C 1
ATOM 976 O O . ARG A 1 122 ? 64.495 59.780 -9.149 1.00 89.80 414 ARG A O 1
ATOM 984 N N . PRO A 1 123 ? 64.042 60.606 -7.103 1.00 83.18 415 PRO A N 1
ATOM 985 C CA . PRO A 1 123 ? 64.478 59.389 -6.422 1.00 80.20 415 PRO A CA 1
ATOM 986 C C . PRO A 1 123 ? 64.408 58.170 -7.327 1.00 78.15 415 PRO A C 1
ATOM 987 O O . PRO A 1 123 ? 63.325 57.827 -7.804 1.00 79.42 415 PRO A O 1
ATOM 991 N N . LEU A 1 124 ? 65.547 57.521 -7.581 1.00 73.81 416 LEU A N 1
ATOM 992 C CA . LEU A 1 124 ? 65.534 56.342 -8.440 1.00 70.93 416 LEU A CA 1
ATOM 993 C C . LEU A 1 124 ? 66.369 55.152 -7.965 1.00 67.69 416 LEU A C 1
ATOM 994 O O . LEU A 1 124 ? 67.379 54.814 -8.574 1.00 69.02 416 LEU A O 1
ATOM 999 N N . TRP A 1 125 ? 65.904 54.506 -6.898 1.00 63.02 417 TRP A N 1
ATOM 1000 C CA . TRP A 1 125 ? 66.544 53.340 -6.287 1.00 58.24 417 TRP A CA 1
ATOM 1001 C C . TRP A 1 125 ? 67.290 52.400 -7.218 1.00 57.28 417 TRP A C 1
ATOM 1002 O O . TRP A 1 125 ? 66.921 52.220 -8.381 1.00 55.55 417 TRP A O 1
ATOM 1013 N N . ARG A 1 126 ? 68.348 51.808 -6.664 1.00 57.50 418 ARG A N 1
ATOM 1014 C CA . ARG A 1 126 ? 69.215 50.841 -7.337 1.00 55.01 418 ARG A CA 1
ATOM 1015 C C . ARG A 1 126 ? 69.742 49.881 -6.278 1.00 56.32 418 ARG A C 1
ATOM 1016 O O . ARG A 1 126 ? 69.884 50.247 -5.103 1.00 55.88 418 ARG A O 1
ATOM 1024 N N . ASP A 1 127 ? 70.035 48.656 -6.691 1.00 59.18 419 ASP A N 1
ATOM 1025 C CA . ASP A 1 127 ? 70.530 47.642 -5.766 1.00 64.02 419 ASP A CA 1
ATOM 1026 C C . ASP A 1 127 ? 72.006 47.794 -5.392 1.00 65.88 419 ASP A C 1
ATOM 1027 O O . ASP A 1 127 ? 72.841 48.176 -6.217 1.00 68.04 419 ASP A O 1
ATOM 1032 N N . ILE A 1 128 ? 72.325 47.481 -4.142 1.00 64.71 420 ILE A N 1
ATOM 1033 C CA . ILE A 1 128 ? 73.699 47.543 -3.683 1.00 63.77 420 ILE A CA 1
ATOM 1034 C C . ILE A 1 128 ? 74.243 46.144 -3.930 1.00 65.17 420 ILE A C 1
ATOM 1035 O O . ILE A 1 128 ? 73.854 45.191 -3.259 1.00 65.04 420 ILE A O 1
ATOM 1040 N N . LEU A 1 129 ? 75.132 46.029 -4.912 1.00 68.44 421 LEU A N 1
ATOM 1041 C CA . LEU A 1 129 ? 75.715 44.741 -5.282 1.00 72.48 421 LEU A CA 1
ATOM 1042 C C . LEU A 1 129 ? 77.039 44.361 -4.642 1.00 75.49 421 LEU A C 1
ATOM 1043 O O . LEU A 1 129 ? 77.641 45.132 -3.888 1.00 75.58 421 LEU A O 1
ATOM 1048 N N . GLU A 1 130 ? 77.476 43.149 -4.982 1.00 80.36 422 GLU A N 1
ATOM 1049 C CA . GLU A 1 130 ? 78.727 42.557 -4.508 1.00 83.74 422 GLU A CA 1
ATOM 1050 C C . GLU A 1 130 ? 78.616 42.160 -3.041 1.00 86.27 422 GLU A C 1
ATOM 1051 O O . GLU A 1 130 ? 78.708 43.004 -2.151 1.00 86.74 422 GLU A O 1
ATOM 1057 N N . GLY A 1 131 ? 78.402 40.871 -2.796 1.00 89.62 423 GLY A N 1
ATOM 1058 C CA . GLY A 1 131 ? 78.276 40.394 -1.429 1.00 95.32 423 GLY A CA 1
ATOM 1059 C C . GLY A 1 131 ? 78.085 38.890 -1.333 1.00 97.91 423 GLY A C 1
ATOM 1060 O O . GLY A 1 131 ? 77.059 38.413 -0.838 1.00 97.38 423 GLY A O 1
ATOM 1061 N N . GLY A 1 132 ? 79.082 38.141 -1.800 1.00 100.02 424 GLY A N 1
ATOM 1062 C CA . GLY A 1 132 ? 78.999 36.689 -1.772 1.00 102.07 424 GLY A CA 1
ATOM 1063 C C . GLY A 1 132 ? 80.192 35.993 -1.141 1.00 103.23 424 GLY A C 1
ATOM 1064 O O . GLY A 1 132 ? 80.189 35.729 0.064 1.00 103.26 424 GLY A O 1
ATOM 1065 N N . SER A 1 133 ? 81.211 35.697 -1.948 1.00 171.33 425 SER A N 1
ATOM 1066 C CA . SER A 1 133 ? 82.404 35.013 -1.452 1.00 171.33 425 SER A CA 1
ATOM 1067 C C . SER A 1 133 ? 83.736 35.666 -1.839 1.00 171.33 425 SER A C 1
ATOM 1068 O O . SER A 1 133 ? 83.810 36.876 -2.060 1.00 171.33 425 SER A O 1
ATOM 1071 N N . GLU A 1 134 ? 84.781 34.844 -1.916 1.00 174.37 426 GLU A N 1
ATOM 1072 C CA . GLU A 1 134 ? 86.136 35.292 -2.240 1.00 174.37 426 GLU A CA 1
ATOM 1073 C C . GLU A 1 134 ? 86.279 35.960 -3.607 1.00 174.37 426 GLU A C 1
ATOM 1074 O O . GLU A 1 134 ? 85.288 36.220 -4.291 1.00 174.37 426 GLU A O 1
ATOM 1080 N N . LYS A 1 135 ? 87.529 36.229 -3.988 1.00 149.16 427 LYS A N 1
ATOM 1081 C CA . LYS A 1 135 ? 87.857 36.860 -5.267 1.00 149.16 427 LYS A CA 1
ATOM 1082 C C . LYS A 1 135 ? 89.337 37.240 -5.357 1.00 149.16 427 LYS A C 1
ATOM 1083 O O . LYS A 1 135 ? 90.150 36.510 -5.930 1.00 149.16 427 LYS A O 1
ATOM 1089 N N . ALA A 1 136 ? 89.666 38.393 -4.775 1.00 154.90 428 ALA A N 1
ATOM 1090 C CA . ALA A 1 136 ? 91.017 38.949 -4.790 1.00 154.90 428 ALA A CA 1
ATOM 1091 C C . ALA A 1 136 ? 92.104 38.177 -4.043 1.00 154.90 428 ALA A C 1
ATOM 1092 O O . ALA A 1 136 ? 91.882 37.079 -3.529 1.00 154.90 428 ALA A O 1
ATOM 1094 N N . ASP A 1 137 ? 93.284 38.792 -3.997 1.00 115.37 429 ASP A N 1
ATOM 1095 C CA . ASP A 1 137 ? 94.471 38.231 -3.364 1.00 115.37 429 ASP A CA 1
ATOM 1096 C C . ASP A 1 137 ? 94.501 38.474 -1.854 1.00 115.37 429 ASP A C 1
ATOM 1097 O O . ASP A 1 137 ? 93.609 39.112 -1.294 1.00 115.37 429 ASP A O 1
ATOM 1102 N N . LEU A 1 138 ? 95.547 37.956 -1.213 1.00 82.94 430 LEU A N 1
ATOM 1103 C CA . LEU A 1 138 ? 95.761 38.093 0.226 1.00 82.94 430 LEU A CA 1
ATOM 1104 C C . LEU A 1 138 ? 97.220 37.803 0.563 1.00 82.94 430 LEU A C 1
ATOM 1105 O O . LEU A 1 138 ? 97.637 37.936 1.714 1.00 82.94 430 LEU A O 1
ATOM 1110 N N . GLY A 1 139 ? 97.985 37.386 -0.442 1.00 71.24 431 GLY A N 1
ATOM 1111 C CA . GLY A 1 139 ? 99.388 37.079 -0.230 1.00 71.24 431 GLY A CA 1
ATOM 1112 C C . GLY A 1 139 ? 99.659 35.610 -0.476 1.00 71.24 431 GLY A C 1
ATOM 1113 O O . GLY A 1 139 ? 98.814 34.916 -1.049 1.00 71.24 431 GLY A O 1
ATOM 1114 N N . GLU A 1 140 ? 100.831 35.139 -0.047 1.00 61.23 432 GLU A N 1
ATOM 1115 C CA . GLU A 1 140 ? 101.225 33.739 -0.209 1.00 61.23 432 GLU A CA 1
ATOM 1116 C C . GLU A 1 140 ? 102.460 33.424 0.616 1.00 61.23 432 GLU A C 1
ATOM 1117 O O . GLU A 1 140 ? 103.516 34.009 0.416 1.00 61.23 432 GLU A O 1
ATOM 1123 N N . LEU A 1 141 ? 102.319 32.487 1.542 1.00 73.33 433 LEU A N 1
ATOM 1124 C CA . LEU A 1 141 ? 103.417 32.115 2.420 1.00 73.33 433 LEU A CA 1
ATOM 1125 C C . LEU A 1 141 ? 104.229 30.903 1.965 1.00 73.33 433 LEU A C 1
ATOM 1126 O O . LEU A 1 141 ? 103.692 29.982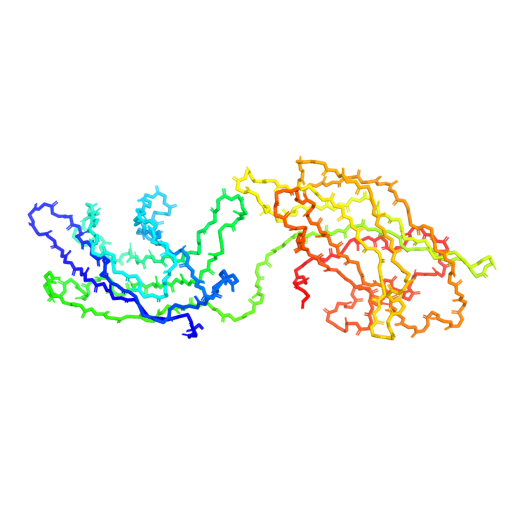 1.343 1.00 73.33 433 LEU A O 1
ATOM 1131 N N . ASN A 1 142 ? 105.523 30.912 2.303 1.00 55.95 434 ASN A N 1
ATOM 1132 C CA . ASN A 1 142 ? 106.454 29.829 1.953 1.00 55.95 434 ASN A CA 1
ATOM 1133 C C . ASN A 1 142 ? 107.049 29.157 3.181 1.00 55.95 434 ASN A C 1
ATOM 1134 O O . ASN A 1 142 ? 107.521 29.821 4.105 1.00 55.95 434 ASN A O 1
ATOM 1139 N N . PHE A 1 143 ? 107.047 27.830 3.158 1.00 141.27 435 PHE A N 1
ATOM 1140 C CA . PHE A 1 143 ? 107.556 27.022 4.258 1.00 141.27 435 PHE A CA 1
ATOM 1141 C C . PHE A 1 143 ? 108.064 25.686 3.721 1.00 141.27 435 PHE A C 1
ATOM 1142 O O . PHE A 1 143 ? 107.842 25.355 2.554 1.00 141.27 435 PHE A O 1
ATOM 1150 N N . SER A 1 144 ? 108.746 24.918 4.567 1.00 85.11 436 SER A N 1
ATOM 1151 C CA . SER A 1 144 ? 109.248 23.617 4.137 1.00 85.11 436 SER A CA 1
ATOM 1152 C C . SER A 1 144 ? 109.001 22.527 5.188 1.00 85.11 436 SER A C 1
ATOM 1153 O O . SER A 1 144 ? 109.492 22.607 6.322 1.00 85.11 436 SER A O 1
ATOM 1156 N N . LEU A 1 145 ? 108.222 21.521 4.787 1.00 111.58 437 LEU A N 1
ATOM 1157 C CA . LEU A 1 145 ? 107.870 20.372 5.621 1.00 111.58 437 LEU A CA 1
ATOM 1158 C C . LEU A 1 145 ? 108.969 19.325 5.560 1.00 111.58 437 LEU A C 1
ATOM 1159 O O . LEU A 1 145 ? 109.592 19.121 4.519 1.00 111.58 437 LEU A O 1
ATOM 1164 N N . CYS A 1 146 ? 109.199 18.643 6.673 1.00 141.83 438 CYS A N 1
ATOM 1165 C CA . CYS A 1 146 ? 110.240 17.629 6.706 1.00 141.83 438 CYS A CA 1
ATOM 1166 C C . CYS A 1 146 ? 110.187 16.772 7.964 1.00 141.83 438 CYS A C 1
ATOM 1167 O O . CYS A 1 146 ? 110.694 17.167 9.009 1.00 141.83 438 CYS A O 1
ATOM 1170 N N . TYR A 1 147 ? 109.605 15.583 7.863 1.00 159.81 439 TYR A N 1
ATOM 1171 C CA . TYR A 1 147 ? 109.501 14.719 9.031 1.00 159.81 439 TYR A CA 1
ATOM 1172 C C . TYR A 1 147 ? 110.176 13.356 8.870 1.00 159.81 439 TYR A C 1
ATOM 1173 O O . TYR A 1 147 ? 109.983 12.662 7.871 1.00 159.81 439 TYR A O 1
ATOM 1182 N N . LEU A 1 148 ? 110.967 12.990 9.877 1.00 194.97 440 LEU A N 1
ATOM 1183 C CA . LEU A 1 148 ? 111.702 11.728 9.887 1.00 194.97 440 LEU A CA 1
ATOM 1184 C C . LEU A 1 148 ? 111.034 10.677 10.773 1.00 194.97 440 LEU A C 1
ATOM 1185 O O . LEU A 1 148 ? 110.625 10.970 11.899 1.00 194.97 440 LEU A O 1
ATOM 1190 N N . PRO A 1 149 ? 110.914 9.436 10.270 1.00 125.94 441 PRO A N 1
ATOM 1191 C CA . PRO A 1 149 ? 110.300 8.313 10.988 1.00 125.94 441 PRO A CA 1
ATOM 1192 C C . PRO A 1 149 ? 111.058 7.919 12.254 1.00 125.94 441 PRO A C 1
ATOM 1193 O O . PRO A 1 149 ? 110.487 7.317 13.163 1.00 125.94 441 PRO A O 1
ATOM 1197 N N . THR A 1 150 ? 112.345 8.259 12.297 1.00 155.13 442 THR A N 1
ATOM 1198 C CA . THR A 1 150 ? 113.206 7.945 13.437 1.00 155.13 442 THR A CA 1
ATOM 1199 C C . THR A 1 150 ? 112.544 8.293 14.772 1.00 155.13 442 THR A C 1
ATOM 1200 O O . THR A 1 150 ? 111.826 7.473 15.342 1.00 155.13 442 THR A O 1
ATOM 1204 N N . ALA A 1 151 ? 112.788 9.506 15.267 1.00 162.46 443 ALA A N 1
ATOM 1205 C CA . ALA A 1 151 ? 112.208 9.955 16.534 1.00 162.46 443 ALA A CA 1
ATOM 1206 C C . ALA A 1 151 ? 110.849 10.618 16.299 1.00 162.46 443 ALA A C 1
ATOM 1207 O O . ALA A 1 151 ? 110.227 11.134 17.229 1.00 162.46 443 ALA A O 1
ATOM 1209 N N . GLY A 1 152 ? 110.397 10.592 15.048 1.00 138.48 444 GLY A N 1
ATOM 1210 C CA . GLY A 1 152 ? 109.119 11.185 14.702 1.00 138.48 444 GLY A CA 1
ATOM 1211 C C . GLY A 1 152 ? 109.076 12.682 14.938 1.00 138.48 444 GLY A C 1
ATOM 1212 O O . GLY A 1 152 ? 108.511 13.140 15.932 1.00 138.48 444 GLY A O 1
ATOM 1213 N N . LEU A 1 153 ? 109.676 13.444 14.026 1.00 197.25 445 LEU A N 1
ATOM 1214 C CA . LEU A 1 153 ? 109.703 14.904 14.120 1.00 197.25 445 LEU A CA 1
ATOM 1215 C C . LEU A 1 153 ? 109.197 15.541 12.830 1.00 197.25 445 LEU A C 1
ATOM 1216 O O . LEU A 1 153 ? 109.947 15.622 11.859 1.00 197.25 445 LEU A O 1
ATOM 1221 N N . LEU A 1 154 ? 107.943 15.994 12.808 1.00 94.84 446 LEU A N 1
ATOM 1222 C CA . LEU A 1 154 ? 107.420 16.634 11.600 1.00 94.84 446 LEU A CA 1
ATOM 1223 C C . LEU A 1 154 ? 107.887 18.083 11.563 1.00 94.84 446 LEU A C 1
ATOM 1224 O O . LEU A 1 154 ? 107.422 18.920 12.341 1.00 94.84 446 LEU A O 1
ATOM 1229 N N . THR A 1 155 ? 108.817 18.360 10.653 1.00 125.02 447 THR A N 1
ATOM 1230 C CA . THR A 1 155 ? 109.384 19.691 10.499 1.00 125.02 447 THR A CA 1
ATOM 1231 C C . THR A 1 155 ? 108.492 20.628 9.707 1.00 125.02 447 THR A C 1
ATOM 1232 O O . THR A 1 155 ? 108.163 20.377 8.544 1.00 125.02 447 THR A O 1
ATOM 1236 N N . VAL A 1 156 ? 108.101 21.711 10.365 1.00 131.50 448 VAL A N 1
ATOM 1237 C CA . VAL A 1 156 ? 107.273 22.734 9.760 1.00 131.50 448 VAL A CA 1
ATOM 1238 C C . VAL A 1 156 ? 108.041 24.025 9.954 1.00 131.50 448 VAL A C 1
ATOM 1239 O O . VAL A 1 156 ? 107.772 24.782 10.883 1.00 131.50 448 VAL A O 1
ATOM 1243 N N . THR A 1 157 ? 109.024 24.255 9.093 1.00 108.68 449 THR A N 1
ATOM 1244 C CA . THR A 1 157 ? 109.824 25.463 9.178 1.00 108.68 449 THR A CA 1
ATOM 1245 C C . THR A 1 157 ? 109.225 26.493 8.248 1.00 108.68 449 THR A C 1
ATOM 1246 O O . THR A 1 157 ? 108.962 26.217 7.073 1.00 108.68 449 THR A O 1
ATOM 1250 N N . ILE A 1 158 ? 109.006 27.682 8.795 1.00 82.97 450 ILE A N 1
ATOM 1251 C CA . ILE A 1 158 ? 108.424 28.776 8.047 1.00 82.97 450 ILE A CA 1
ATOM 1252 C C . ILE A 1 158 ? 109.524 29.780 7.795 1.00 82.97 450 ILE A C 1
ATOM 1253 O O . ILE A 1 158 ? 110.117 30.329 8.724 1.00 82.97 450 ILE A O 1
ATOM 1258 N N . ILE A 1 159 ? 109.811 29.982 6.520 1.00 71.58 451 ILE A N 1
ATOM 1259 C CA . ILE A 1 159 ? 110.848 30.906 6.117 1.00 71.58 451 ILE A CA 1
ATOM 1260 C C . ILE A 1 159 ? 110.310 32.327 6.009 1.00 71.58 451 ILE A C 1
ATOM 1261 O O . ILE A 1 159 ? 110.634 33.182 6.842 1.00 71.58 451 ILE A O 1
ATOM 1266 N N . LYS A 1 160 ? 109.484 32.568 4.988 1.00 69.34 452 LYS A N 1
ATOM 1267 C CA . LYS A 1 160 ? 108.898 33.885 4.753 1.00 69.34 452 LYS A CA 1
ATOM 1268 C C . LYS A 1 160 ? 107.583 33.822 3.974 1.00 69.34 452 LYS A C 1
ATOM 1269 O O . LYS A 1 160 ? 107.145 32.758 3.542 1.00 69.34 452 LYS A O 1
ATOM 1275 N N . ALA A 1 161 ? 106.960 34.982 3.807 1.00 63.64 453 ALA A N 1
ATOM 1276 C CA . ALA A 1 161 ? 105.708 35.110 3.070 1.00 63.64 453 ALA A CA 1
ATOM 1277 C C . ALA A 1 161 ? 105.701 36.523 2.519 1.00 63.64 453 ALA A C 1
ATOM 1278 O O . ALA A 1 161 ? 106.494 37.359 2.960 1.00 63.64 453 ALA A O 1
ATOM 1280 N N . SER A 1 162 ? 104.809 36.815 1.580 1.00 71.45 454 SER A N 1
ATOM 1281 C CA . SER A 1 162 ? 104.811 38.150 1.015 1.00 71.45 454 SER A CA 1
ATOM 1282 C C . SER A 1 162 ? 103.479 38.623 0.464 1.00 71.45 454 SER A C 1
ATOM 1283 O O . SER A 1 162 ? 102.548 37.839 0.289 1.00 71.45 454 SER A O 1
ATOM 1286 N N . ASN A 1 163 ? 103.428 39.923 0.173 1.00 64.71 455 ASN A N 1
ATOM 1287 C CA . ASN A 1 163 ? 102.253 40.607 -0.356 1.00 64.71 455 ASN A CA 1
ATOM 1288 C C . ASN A 1 163 ? 101.018 40.587 0.546 1.00 64.71 455 ASN A C 1
ATOM 1289 O O . ASN A 1 163 ? 99.929 40.944 0.101 1.00 64.71 455 ASN A O 1
ATOM 1294 N N . LEU A 1 164 ? 101.201 40.185 1.808 1.00 54.25 456 LEU A N 1
ATOM 1295 C CA . LEU A 1 164 ? 100.125 40.129 2.804 1.00 54.25 456 LEU A CA 1
ATOM 1296 C C . LEU A 1 164 ? 99.160 41.314 2.739 1.00 54.25 456 LEU A C 1
ATOM 1297 O O . LEU A 1 164 ? 99.550 42.442 2.420 1.00 54.25 456 LEU A O 1
ATOM 1302 N N . LYS A 1 165 ? 97.895 41.049 3.054 1.00 47.73 457 LYS A N 1
ATOM 1303 C CA . LYS A 1 165 ? 96.871 42.078 3.037 1.00 47.73 457 LYS A CA 1
ATOM 1304 C C . LYS A 1 165 ? 97.065 43.010 4.230 1.00 47.73 457 LYS A C 1
ATOM 1305 O O . LYS A 1 165 ? 97.347 42.577 5.350 1.00 47.73 457 LYS A O 1
ATOM 1311 N N . ALA A 1 166 ? 96.928 44.301 3.983 1.00 46.73 458 ALA A N 1
ATOM 1312 C CA . ALA A 1 166 ? 97.079 45.273 5.044 1.00 46.73 458 ALA A CA 1
ATOM 1313 C C . ALA A 1 166 ? 95.791 45.300 5.840 1.00 46.73 458 ALA A C 1
ATOM 1314 O O . ALA A 1 166 ? 94.718 45.439 5.275 1.00 46.73 458 ALA A O 1
ATOM 1316 N N . MET A 1 167 ? 95.898 45.174 7.150 1.00 47.25 459 MET A N 1
ATOM 1317 C CA . MET A 1 167 ? 94.727 45.206 8.019 1.00 47.25 459 MET A CA 1
ATOM 1318 C C . MET A 1 167 ? 94.897 46.333 9.031 1.00 47.25 459 MET A C 1
ATOM 1319 O O . MET A 1 167 ? 94.692 46.103 10.222 1.00 47.25 459 MET A O 1
ATOM 1324 N N . ASP A 1 168 ? 95.272 47.539 8.609 1.00 40.34 460 ASP A N 1
ATOM 1325 C CA . ASP A 1 168 ? 95.472 48.567 9.621 1.00 40.34 460 ASP A CA 1
ATOM 1326 C C . ASP A 1 168 ? 95.217 50.014 9.268 1.00 40.34 460 ASP A C 1
ATOM 1327 O O . ASP A 1 168 ? 95.211 50.862 10.155 1.00 40.34 460 ASP A O 1
ATOM 1332 N N . LEU A 1 169 ? 95.006 50.327 8.002 1.00 47.53 461 LEU A N 1
ATOM 1333 C CA . LEU A 1 169 ? 94.755 51.725 7.650 1.00 47.53 461 LEU A CA 1
ATOM 1334 C C . LEU A 1 169 ? 96.082 52.404 7.588 1.00 47.53 461 LEU A C 1
ATOM 1335 O O . LEU A 1 169 ? 96.204 53.444 6.958 1.00 47.53 461 LEU A O 1
ATOM 1340 N N . THR A 1 170 ? 97.062 51.847 8.293 1.00 39.14 462 THR A N 1
ATOM 1341 C CA . THR A 1 170 ? 98.417 52.382 8.262 1.00 39.14 462 THR A CA 1
ATOM 1342 C C . THR A 1 170 ? 98.935 51.841 6.947 1.00 39.14 462 THR A C 1
ATOM 1343 O O . THR A 1 170 ? 99.703 52.493 6.250 1.00 39.14 462 THR A O 1
ATOM 1347 N N . GLY A 1 171 ? 98.499 50.626 6.630 1.00 30.76 463 GLY A N 1
ATOM 1348 C CA . GLY A 1 171 ? 98.901 49.975 5.401 1.00 30.76 463 GLY A CA 1
ATOM 1349 C C . GLY A 1 171 ? 99.745 48.764 5.713 1.00 30.76 463 GLY A C 1
ATOM 1350 O O . GLY A 1 171 ? 100.287 48.119 4.812 1.00 30.76 463 GLY A O 1
ATOM 1351 N N . PHE A 1 172 ? 99.843 48.442 6.997 1.00 53.81 464 PHE A N 1
ATOM 1352 C CA . PHE A 1 172 ? 100.664 47.317 7.407 1.00 53.81 464 PHE A CA 1
ATOM 1353 C C . PHE A 1 172 ? 99.938 46.251 8.199 1.00 53.81 464 PHE A C 1
ATOM 1354 O O . PHE A 1 172 ? 98.721 46.283 8.331 1.00 53.81 464 PHE A O 1
ATOM 1362 N N . SER A 1 173 ? 100.711 45.306 8.726 1.00 52.57 465 SER A N 1
ATOM 1363 C CA . SER A 1 173 ? 100.178 44.212 9.513 1.00 52.57 465 SER A CA 1
ATOM 1364 C C . SER A 1 173 ? 101.288 43.727 10.420 1.00 52.57 465 SER A C 1
ATOM 1365 O O . SER A 1 173 ? 102.466 43.913 10.109 1.00 52.57 465 SER A O 1
ATOM 1368 N N . ASP A 1 174 ? 100.913 43.120 11.542 1.00 56.70 466 ASP A N 1
ATOM 1369 C CA . ASP A 1 174 ? 101.887 42.587 12.490 1.00 56.70 466 ASP A CA 1
ATOM 1370 C C . ASP A 1 174 ? 101.783 41.065 12.448 1.00 56.70 466 ASP A C 1
ATOM 1371 O O . ASP A 1 174 ? 101.352 40.452 13.413 1.00 56.70 466 ASP A O 1
ATOM 1376 N N . PRO A 1 175 ? 102.225 40.443 11.337 1.00 52.15 467 PRO A N 1
ATOM 1377 C CA . PRO A 1 175 ? 102.199 39.004 11.084 1.00 52.15 467 PRO A CA 1
ATOM 1378 C C . PRO A 1 175 ? 102.832 38.056 12.072 1.00 52.15 467 PRO A C 1
ATOM 1379 O O . PRO A 1 175 ? 103.693 38.425 12.877 1.00 52.15 467 PRO A O 1
ATOM 1383 N N . TYR A 1 176 ? 102.372 36.812 11.953 1.00 96.96 468 TYR A N 1
ATOM 1384 C CA . TYR A 1 176 ? 102.815 35.656 12.722 1.00 96.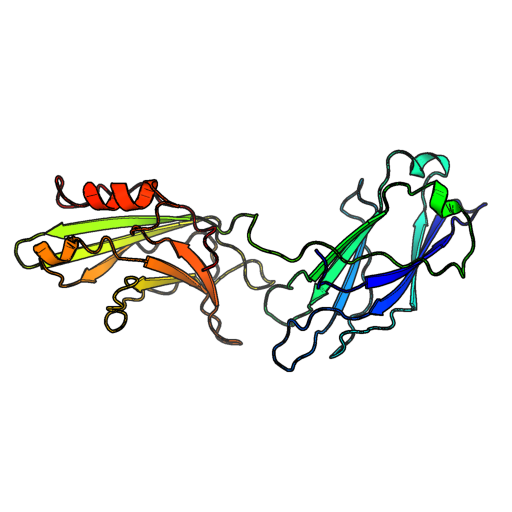96 468 TYR A CA 1
ATOM 1385 C C . TYR A 1 176 ? 101.920 34.513 12.213 1.00 96.96 468 TYR A C 1
ATOM 1386 O O . TYR A 1 176 ? 100.848 34.773 11.651 1.00 96.96 468 TYR A O 1
ATOM 1395 N N . VAL A 1 177 ? 102.354 33.263 12.363 1.00 76.76 469 VAL A N 1
ATOM 1396 C CA . VAL A 1 177 ? 101.555 32.146 11.857 1.00 76.76 469 VAL A CA 1
ATOM 1397 C C . VAL A 1 177 ? 101.319 30.982 12.811 1.00 76.76 469 VAL A C 1
ATOM 1398 O O . VAL A 1 177 ? 102.184 30.635 13.622 1.00 76.76 469 VAL A O 1
ATOM 1402 N N . LYS A 1 178 ? 100.137 30.375 12.688 1.00 121.61 470 LYS A N 1
ATOM 1403 C CA . LYS A 1 178 ? 99.744 29.243 13.524 1.00 121.61 470 LYS A CA 1
ATOM 1404 C C . LYS A 1 178 ? 99.830 27.907 12.789 1.00 121.61 470 LYS A C 1
ATOM 1405 O O . LYS A 1 178 ? 99.365 27.769 11.654 1.00 121.61 470 LYS A O 1
ATOM 1411 N N . ALA A 1 179 ? 100.423 26.926 13.460 1.00 147.71 471 ALA A N 1
ATOM 1412 C CA . ALA A 1 179 ? 100.583 25.587 12.913 1.00 147.71 471 ALA A CA 1
ATOM 1413 C C . ALA A 1 179 ? 99.492 24.679 13.471 1.00 147.71 471 ALA A C 1
ATOM 1414 O O . ALA A 1 179 ? 99.386 24.491 14.683 1.00 147.71 471 ALA A O 1
ATOM 1416 N N . SER A 1 180 ? 98.686 24.110 12.585 1.00 125.06 472 SER A N 1
ATOM 1417 C CA . SER A 1 180 ? 97.604 23.239 13.017 1.00 125.06 472 SER A CA 1
ATOM 1418 C C . SER A 1 180 ? 97.243 22.183 11.968 1.00 125.06 472 SER A C 1
ATOM 1419 O O . SER A 1 180 ? 97.805 22.171 10.872 1.00 125.06 472 SER A O 1
ATOM 1422 N N . LEU A 1 181 ? 96.308 21.299 12.316 1.00 251.38 473 LEU A N 1
ATOM 1423 C CA . LEU A 1 181 ? 95.860 20.235 11.415 1.00 251.38 473 LEU A CA 1
ATOM 1424 C C . LEU A 1 181 ? 94.411 20.443 10.965 1.00 251.38 473 LEU A C 1
ATOM 1425 O O . LEU A 1 181 ? 93.877 21.546 11.084 1.00 251.38 473 LEU A O 1
ATOM 1430 N N . ILE A 1 182 ? 93.773 19.391 10.451 1.00 267.20 474 ILE A N 1
ATOM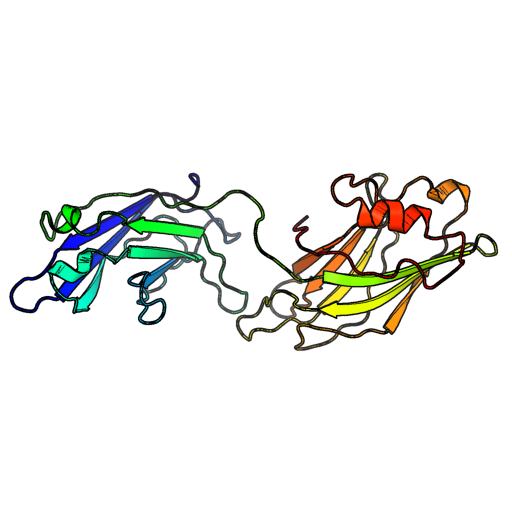 1431 C CA . ILE A 1 182 ? 92.390 19.504 9.978 1.00 267.20 474 ILE A CA 1
ATOM 1432 C C . ILE A 1 182 ? 91.479 18.304 10.258 1.00 267.20 474 ILE A C 1
ATOM 1433 O O . ILE A 1 182 ? 91.914 17.277 10.782 1.00 267.20 474 ILE A O 1
ATOM 1438 N N . SER A 1 183 ? 90.206 18.464 9.893 1.00 166.13 475 SER A N 1
ATOM 1439 C CA . SER A 1 183 ? 89.174 17.441 10.061 1.00 166.13 475 SER A CA 1
ATOM 1440 C C . SER A 1 183 ? 89.205 16.747 11.415 1.00 166.13 475 SER A C 1
ATOM 1441 O O . SER A 1 183 ? 88.595 17.215 12.378 1.00 166.13 475 SER A O 1
ATOM 1444 N N . GLU A 1 184 ? 89.911 15.622 11.474 1.00 163.50 476 GLU A N 1
ATOM 1445 C CA . GLU A 1 184 ? 90.032 14.845 12.699 1.00 163.50 476 GLU A CA 1
ATOM 1446 C C . GLU A 1 184 ? 90.205 15.734 13.928 1.00 163.50 476 GLU A C 1
ATOM 1447 O O . GLU A 1 184 ? 89.767 15.378 15.023 1.00 163.50 476 GLU A O 1
ATOM 1453 N N . GLY A 1 185 ? 90.838 16.889 13.744 1.00 137.79 477 GLY A N 1
ATOM 1454 C CA . GLY A 1 185 ? 91.040 17.804 14.854 1.00 137.79 477 GLY A CA 1
ATOM 1455 C C . GLY A 1 185 ? 92.495 18.045 15.214 1.00 137.79 477 GLY A C 1
ATOM 1456 O O . GLY A 1 185 ? 93.159 18.891 14.612 1.00 137.79 477 GLY A O 1
ATOM 1457 N N . ARG A 1 186 ? 92.990 17.302 16.202 1.00 141.03 478 ARG A N 1
ATOM 1458 C CA . ARG A 1 186 ? 94.371 17.428 16.666 1.00 141.03 478 ARG A CA 1
ATOM 1459 C C . ARG A 1 186 ? 94.673 18.894 16.951 1.00 141.03 478 ARG A C 1
ATOM 1460 O O . ARG A 1 186 ? 95.835 19.296 17.041 1.00 141.03 478 ARG A O 1
ATOM 1468 N N . ARG A 1 187 ? 93.611 19.683 17.091 1.00 221.79 479 ARG A N 1
ATOM 1469 C CA . ARG A 1 187 ? 93.736 21.109 17.364 1.00 221.7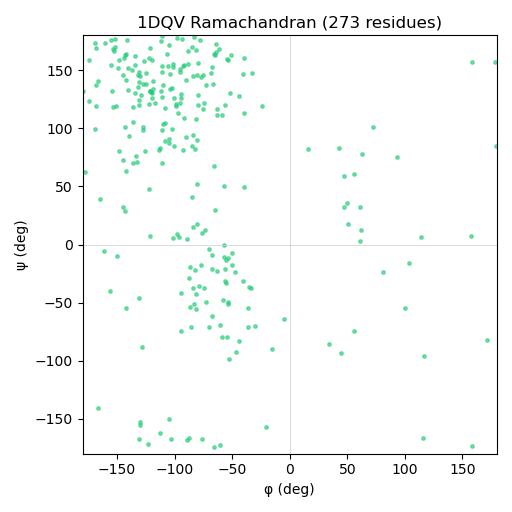9 479 ARG A CA 1
ATOM 1470 C C . ARG A 1 187 ? 94.256 21.302 18.783 1.00 221.79 479 ARG A C 1
ATOM 1471 O O . ARG A 1 187 ? 94.495 22.429 19.222 1.00 221.79 479 ARG A O 1
ATOM 1479 N N . LEU A 1 188 ? 94.419 20.193 19.500 1.00 212.17 480 LEU A N 1
ATOM 1480 C CA . LEU A 1 188 ? 94.938 20.237 20.862 1.00 212.17 480 LEU A CA 1
ATOM 1481 C C . LEU A 1 188 ? 96.464 20.259 20.762 1.00 212.17 480 LEU A C 1
ATOM 1482 O O . LEU A 1 188 ? 97.169 20.028 21.744 1.00 212.17 480 LEU A O 1
ATOM 1487 N N . LYS A 1 189 ? 96.960 20.542 19.557 1.00 202.45 481 LYS A N 1
ATOM 1488 C CA . LYS A 1 189 ? 98.394 20.613 19.287 1.00 202.45 481 LYS A CA 1
ATOM 1489 C C . LYS A 1 189 ? 98.708 21.643 18.194 1.00 202.45 481 LYS A C 1
ATOM 1490 O O . LYS A 1 189 ? 98.905 21.291 17.027 1.00 202.45 481 LYS A O 1
ATOM 1496 N N . LYS A 1 190 ? 98.746 22.916 18.587 1.00 118.99 482 LYS A N 1
ATOM 1497 C CA . LYS A 1 190 ? 99.040 24.022 17.674 1.00 118.99 482 LYS A CA 1
ATOM 1498 C C . LYS A 1 190 ? 100.466 24.536 17.888 1.00 118.99 482 LYS A C 1
ATOM 1499 O O . LYS A 1 190 ? 101.146 24.143 18.838 1.00 118.99 482 LYS A O 1
ATOM 1505 N N . ARG A 1 191 ? 100.910 25.418 16.998 1.00 120.56 483 ARG A N 1
ATOM 1506 C CA . ARG A 1 191 ? 102.247 25.992 17.088 1.00 120.56 483 ARG A CA 1
ATOM 1507 C C . ARG A 1 191 ? 102.303 27.378 16.428 1.00 120.56 483 ARG A C 1
ATOM 1508 O O . ARG A 1 191 ? 102.064 27.518 15.225 1.00 120.56 483 ARG A O 1
ATOM 1516 N N . LYS A 1 192 ? 102.619 28.399 17.225 1.00 83.02 484 LYS A N 1
ATOM 1517 C CA . LYS A 1 192 ? 102.698 29.773 16.732 1.00 83.02 484 LYS A CA 1
ATOM 1518 C C . LYS A 1 192 ? 104.152 30.222 16.561 1.00 83.02 484 LYS A C 1
ATOM 1519 O O . LYS A 1 192 ? 105.034 29.813 17.325 1.00 83.02 484 LYS A O 1
ATOM 1525 N N . THR A 1 193 ? 104.380 31.063 15.550 1.00 75.09 485 THR A N 1
ATOM 1526 C CA . THR A 1 193 ? 105.706 31.605 15.220 1.00 75.09 485 THR A CA 1
ATOM 1527 C C . THR A 1 193 ? 106.018 32.873 15.988 1.00 75.09 485 THR A C 1
ATOM 1528 O O . THR A 1 193 ? 105.331 33.208 16.946 1.00 75.09 485 THR A O 1
ATOM 1532 N N . SER A 1 194 ? 107.058 33.582 15.573 1.00 82.73 486 SER A N 1
ATOM 1533 C CA . SER A 1 194 ? 107.391 34.827 16.251 1.00 82.73 486 SER A CA 1
ATOM 1534 C C . SER A 1 194 ? 106.376 35.868 15.788 1.00 82.73 486 SER A C 1
ATOM 1535 O O . SER A 1 194 ? 105.367 35.520 15.171 1.00 82.73 486 SER A O 1
ATOM 1538 N N . ILE A 1 195 ? 106.638 37.139 16.076 1.00 66.12 487 ILE A N 1
ATOM 1539 C CA . ILE A 1 195 ? 105.727 38.211 15.683 1.00 66.12 487 ILE A CA 1
ATOM 1540 C C . ILE A 1 195 ? 106.499 39.398 15.109 1.00 66.12 487 ILE A C 1
ATOM 1541 O O . ILE A 1 195 ? 107.122 40.160 15.844 1.00 66.12 487 ILE A O 1
ATOM 1546 N N . LYS A 1 196 ? 106.443 39.549 13.790 1.00 44.14 488 LYS A N 1
ATOM 1547 C CA . LYS A 1 196 ? 107.161 40.611 13.097 1.00 44.14 488 LYS A CA 1
ATOM 1548 C C . LYS A 1 196 ? 106.315 41.849 12.790 1.00 44.14 488 LYS A C 1
ATOM 1549 O O . LYS A 1 196 ? 105.399 41.777 11.972 1.00 44.14 488 LYS A O 1
ATOM 1555 N N . LYS A 1 197 ? 106.643 42.981 13.425 1.00 29.76 489 LYS A N 1
ATOM 1556 C CA . LYS A 1 197 ? 105.921 44.245 13.241 1.00 29.76 489 LYS A CA 1
ATOM 1557 C C . LYS A 1 197 ? 105.969 44.877 11.850 1.00 29.76 489 LYS A C 1
ATOM 1558 O O . LYS A 1 197 ? 106.791 44.517 11.019 1.00 29.76 489 LYS A O 1
ATOM 1564 N N . ASN A 1 198 ? 105.075 45.845 11.639 1.00 31.64 490 ASN A N 1
ATOM 1565 C CA . ASN A 1 198 ? 104.925 46.619 10.399 1.00 31.64 490 ASN A CA 1
ATOM 1566 C C . ASN A 1 198 ? 105.613 46.027 9.202 1.00 31.64 490 ASN A C 1
ATOM 1567 O O . ASN A 1 198 ? 106.707 46.465 8.868 1.00 31.64 490 ASN A O 1
ATOM 1572 N N . THR A 1 199 ? 104.991 45.058 8.542 1.00 41.20 491 THR A N 1
ATOM 1573 C CA . THR A 1 199 ? 105.608 44.454 7.368 1.00 41.20 491 THR A CA 1
ATOM 1574 C C . THR A 1 199 ? 104.669 43.573 6.569 1.00 41.20 491 THR A C 1
ATOM 1575 O O . THR A 1 199 ? 103.920 42.784 7.139 1.00 41.20 491 THR A O 1
ATOM 1579 N N . LEU A 1 200 ? 104.709 43.686 5.248 1.00 45.88 492 LEU A N 1
ATOM 1580 C CA . LEU A 1 200 ? 103.849 42.842 4.443 1.00 45.88 492 LEU A CA 1
ATOM 1581 C C . LEU A 1 200 ? 104.608 41.676 3.852 1.00 45.88 492 LEU A C 1
ATOM 1582 O O . LEU A 1 200 ? 104.046 40.932 3.057 1.00 45.88 492 LEU A O 1
ATOM 1587 N N . ASN A 1 201 ? 105.878 41.516 4.223 1.00 50.59 493 ASN A N 1
ATOM 1588 C CA . ASN A 1 201 ? 106.678 40.396 3.726 1.00 50.59 493 ASN A CA 1
ATOM 1589 C C . ASN A 1 201 ? 107.593 39.973 4.855 1.00 50.59 493 ASN A C 1
ATOM 1590 O O . ASN A 1 201 ? 108.789 40.229 4.824 1.00 50.59 493 ASN A O 1
ATOM 1595 N N . PRO A 1 202 ? 107.040 39.327 5.884 1.00 48.18 494 PRO A N 1
ATOM 1596 C CA . PRO A 1 202 ? 107.875 38.897 7.005 1.00 48.18 494 PRO A CA 1
ATOM 1597 C C . PRO A 1 202 ? 108.889 37.839 6.578 1.00 48.18 494 PRO A C 1
ATOM 1598 O O . PRO A 1 202 ? 108.760 37.220 5.520 1.00 48.18 494 PRO A O 1
ATOM 1602 N N . THR A 1 203 ? 109.893 37.645 7.423 1.00 84.45 495 THR A N 1
ATOM 1603 C CA . THR A 1 203 ? 110.944 36.674 7.187 1.00 84.45 495 THR A CA 1
ATOM 1604 C C . THR A 1 203 ? 111.274 36.088 8.546 1.00 84.45 495 THR A C 1
ATOM 1605 O O . THR A 1 203 ? 111.981 36.718 9.333 1.00 84.45 495 THR A O 1
ATOM 1609 N N . TYR A 1 204 ? 110.763 34.888 8.820 1.00 69.59 496 TYR A N 1
ATOM 1610 C CA . TYR A 1 204 ? 110.977 34.249 10.115 1.00 69.59 496 TYR A CA 1
ATOM 1611 C C . TYR A 1 204 ? 112.142 33.284 10.206 1.00 69.59 496 TYR A C 1
ATOM 1612 O O . TYR A 1 204 ? 112.857 33.286 11.209 1.00 69.59 496 TYR A O 1
ATOM 1621 N N . ASN A 1 205 ? 112.330 32.460 9.174 1.00 93.25 497 ASN A N 1
ATOM 1622 C CA . ASN A 1 205 ? 113.402 31.459 9.179 1.00 93.25 497 ASN A CA 1
ATOM 1623 C C . ASN A 1 205 ? 113.336 30.689 10.494 1.00 93.25 497 ASN A C 1
ATOM 1624 O O . ASN A 1 205 ? 114.361 30.314 11.066 1.00 93.25 497 ASN A O 1
ATOM 1629 N N . GLU A 1 206 ? 112.113 30.478 10.971 1.00 97.79 498 GLU A N 1
ATOM 1630 C CA . GLU A 1 206 ? 111.878 29.760 12.213 1.00 97.79 498 GLU A CA 1
ATOM 1631 C C . GLU A 1 206 ? 111.224 28.423 11.903 1.00 97.79 498 GLU A C 1
ATOM 1632 O O . GLU A 1 206 ? 110.479 28.291 10.928 1.00 97.79 498 GLU A O 1
ATOM 1638 N N . ALA A 1 207 ? 111.514 27.435 12.740 1.00 112.86 499 ALA A N 1
ATOM 1639 C CA . ALA A 1 207 ? 110.984 26.093 12.566 1.00 112.86 499 ALA A CA 1
ATOM 1640 C C . ALA A 1 207 ? 109.912 25.808 13.602 1.00 112.86 499 ALA A C 1
ATOM 1641 O O . ALA A 1 207 ? 109.800 26.518 14.599 1.00 112.86 499 ALA A O 1
ATOM 1643 N N . LEU A 1 208 ? 109.128 24.763 13.364 1.00 96.02 500 LEU A N 1
ATOM 1644 C CA . LEU A 1 208 ? 108.071 24.389 14.291 1.00 96.02 500 LEU A CA 1
ATOM 1645 C C . LEU A 1 208 ? 108.206 22.917 14.662 1.00 96.02 500 LEU A C 1
ATOM 1646 O O . LEU A 1 208 ? 107.768 22.034 13.924 1.00 96.02 500 LEU A O 1
ATOM 1651 N N . VAL A 1 209 ? 108.820 22.677 15.820 1.00 104.62 501 VAL A N 1
ATOM 1652 C CA . VAL A 1 209 ? 109.074 21.334 16.342 1.00 104.62 501 VAL A CA 1
ATOM 1653 C C . VAL A 1 209 ? 107.823 20.501 16.649 1.00 104.62 501 VAL A C 1
ATOM 1654 O O . VAL A 1 209 ? 107.030 20.842 17.528 1.00 104.62 501 VAL A O 1
ATOM 1658 N N . PHE A 1 210 ? 107.668 19.396 15.923 1.00 213.83 502 PHE A N 1
ATOM 1659 C CA . PHE A 1 210 ? 106.529 18.495 16.099 1.00 213.83 502 PHE A CA 1
ATOM 1660 C C . PHE A 1 210 ? 106.969 17.068 16.446 1.00 213.83 502 PHE A C 1
ATOM 1661 O O . PHE A 1 210 ? 108.114 16.687 16.200 1.00 213.83 502 PHE A O 1
ATOM 1669 N N . ASP A 1 211 ? 106.053 16.285 17.017 1.00 148.78 503 ASP A N 1
ATOM 1670 C CA . ASP A 1 211 ? 106.335 14.896 17.388 1.00 148.78 503 ASP A CA 1
ATOM 1671 C C . ASP A 1 211 ? 105.215 13.964 16.921 1.00 148.78 503 ASP A C 1
ATOM 1672 O O . ASP A 1 211 ? 104.451 13.440 17.729 1.00 148.78 503 ASP A O 1
ATOM 1677 N N . VAL A 1 212 ? 105.129 13.760 15.611 1.00 132.19 504 VAL A N 1
ATOM 1678 C CA . VAL A 1 212 ? 104.101 12.903 15.030 1.00 132.19 504 VAL A CA 1
ATOM 1679 C C . VAL A 1 212 ? 104.666 11.504 14.748 1.00 132.19 504 VAL A C 1
ATOM 1680 O O . VAL A 1 212 ? 105.852 11.253 14.978 1.00 132.19 504 VAL A O 1
ATOM 1684 N N . ALA A 1 213 ? 103.816 10.600 14.258 1.00 179.03 505 ALA A N 1
ATOM 1685 C CA . ALA A 1 213 ? 104.221 9.224 13.967 1.00 179.03 505 ALA A CA 1
ATOM 1686 C C . ALA A 1 213 ? 104.008 8.820 12.507 1.00 179.03 505 ALA A C 1
ATOM 1687 O O . ALA A 1 213 ? 103.364 9.539 11.740 1.00 179.03 505 ALA A O 1
ATOM 1689 N N . PRO A 1 214 ? 104.555 7.655 12.107 1.00 210.36 506 PRO A N 1
ATOM 1690 C CA . PRO A 1 214 ? 104.453 7.110 10.749 1.00 210.36 506 PRO A CA 1
ATOM 1691 C C . PRO A 1 214 ? 103.039 6.994 10.176 1.00 210.36 506 PRO A C 1
ATOM 1692 O O . PRO A 1 214 ? 102.489 7.975 9.677 1.00 210.36 506 PRO A O 1
ATOM 1696 N N . GLU A 1 215 ? 102.464 5.795 10.246 1.00 215.94 507 GLU A N 1
ATOM 1697 C CA . GLU A 1 215 ? 101.124 5.533 9.715 1.00 215.94 507 GLU A CA 1
ATOM 1698 C C . GLU A 1 215 ? 100.165 6.717 9.836 1.00 215.94 507 GLU A C 1
ATOM 1699 O O . GLU A 1 215 ? 99.351 6.960 8.944 1.00 215.94 507 GLU A O 1
ATOM 1705 N N . SER A 1 216 ? 100.270 7.453 10.937 1.00 176.55 508 SER A N 1
ATOM 1706 C CA . SER A 1 216 ? 99.413 8.607 11.186 1.00 176.55 508 SER A CA 1
ATOM 1707 C C . SER A 1 216 ? 99.483 9.660 10.079 1.00 176.55 508 SER A C 1
ATOM 1708 O O . SER A 1 216 ? 98.669 10.582 10.042 1.00 176.55 508 SER A O 1
ATOM 1711 N N . VAL A 1 217 ? 100.448 9.515 9.176 1.00 131.10 509 VAL A N 1
ATOM 1712 C CA . VAL A 1 217 ? 100.628 10.474 8.091 1.00 131.10 509 VAL A CA 1
ATOM 1713 C C . VAL A 1 217 ? 99.680 10.289 6.907 1.00 131.10 509 VAL A C 1
ATOM 1714 O O . VAL A 1 217 ? 99.923 10.810 5.817 1.00 131.10 509 VAL A O 1
ATOM 1718 N N . GLU A 1 218 ? 98.599 9.550 7.120 1.00 120.79 510 GLU A N 1
ATOM 1719 C CA . GLU A 1 218 ? 97.621 9.332 6.064 1.00 120.79 510 GLU A CA 1
ATOM 1720 C C . GLU A 1 218 ? 96.485 10.344 6.226 1.00 120.79 510 GLU A C 1
ATOM 1721 O O . GLU A 1 218 ? 95.475 10.287 5.519 1.00 120.79 510 GLU A O 1
ATOM 1727 N N . ASN A 1 219 ? 96.667 11.271 7.166 1.00 263.11 511 ASN A N 1
ATOM 1728 C CA . ASN A 1 219 ? 95.685 12.320 7.448 1.00 263.11 511 ASN A CA 1
ATOM 1729 C C . ASN A 1 219 ? 95.833 13.475 6.470 1.00 263.11 511 ASN A C 1
ATOM 1730 O O . ASN A 1 219 ? 94.896 14.246 6.257 1.00 263.11 511 ASN A O 1
ATOM 1735 N N . VAL A 1 220 ? 97.016 13.583 5.872 1.00 236.19 512 VAL A N 1
ATOM 1736 C CA . VAL A 1 220 ? 97.317 14.665 4.944 1.00 236.19 512 VAL A CA 1
ATOM 1737 C C . VAL A 1 220 ? 96.849 15.961 5.597 1.00 236.19 512 VAL A C 1
ATOM 1738 O O . VAL A 1 220 ? 96.440 16.883 4.913 1.00 236.19 512 VAL A O 1
ATOM 1742 N N . GLY A 1 221 ? 96.919 16.031 6.923 1.00 190.44 513 GLY A N 1
ATOM 1743 C CA . GLY A 1 221 ? 96.452 17.224 7.609 1.00 190.44 513 GLY A CA 1
ATOM 1744 C C . GLY A 1 221 ? 97.462 18.138 8.283 1.00 190.44 513 GLY A C 1
ATOM 1745 O O . GLY A 1 221 ? 98.269 17.706 9.110 1.00 190.44 513 GLY A O 1
ATOM 1746 N N . LEU A 1 222 ? 97.397 19.418 7.926 1.00 94.72 514 LEU A N 1
ATOM 1747 C CA . LEU A 1 222 ? 98.266 20.446 8.488 1.00 94.72 514 LEU A CA 1
ATOM 1748 C C . LEU A 1 222 ? 97.923 21.775 7.833 1.00 94.72 514 LEU A C 1
ATOM 1749 O O . LEU A 1 222 ? 98.564 22.180 6.866 1.00 94.72 514 LEU A O 1
ATOM 1754 N N . SER A 1 223 ? 96.906 22.442 8.373 1.00 168.10 515 SER A N 1
ATOM 1755 C CA . SER A 1 223 ? 96.435 23.729 7.869 1.00 168.10 515 SER A CA 1
ATOM 1756 C C . SER A 1 223 ? 96.995 24.898 8.684 1.00 168.10 515 SER A C 1
ATOM 1757 O O . SER A 1 223 ? 96.747 25.004 9.887 1.00 168.10 515 SER A O 1
ATOM 1760 N N . ILE A 1 224 ? 97.747 25.772 8.020 1.00 80.24 516 ILE A N 1
ATOM 1761 C CA . ILE A 1 224 ? 98.345 26.931 8.680 1.00 80.24 516 ILE A CA 1
ATOM 1762 C C . ILE A 1 224 ? 97.698 28.222 8.202 1.00 80.24 516 ILE A C 1
ATOM 1763 O O . ILE A 1 224 ? 97.179 28.296 7.087 1.00 80.24 516 ILE A O 1
ATOM 1768 N N . ALA A 1 225 ? 97.735 29.239 9.058 1.00 92.80 517 ALA A N 1
ATOM 1769 C CA . ALA A 1 225 ? 97.130 30.526 8.743 1.00 92.80 517 ALA A CA 1
ATOM 1770 C C . ALA A 1 225 ? 97.974 31.698 9.219 1.00 92.80 517 ALA A C 1
ATOM 1771 O O . ALA A 1 225 ? 98.716 31.595 10.205 1.00 92.80 517 ALA A O 1
ATOM 1773 N N . VAL A 1 226 ? 97.837 32.818 8.514 1.00 78.24 518 VAL A N 1
ATOM 1774 C CA . VAL A 1 226 ? 98.575 34.031 8.833 1.00 78.24 518 VAL A CA 1
ATOM 1775 C C . VAL A 1 226 ? 97.671 35.022 9.574 1.00 78.24 518 VAL A C 1
ATOM 1776 O O . VAL A 1 226 ? 96.866 35.735 8.965 1.00 78.24 518 VAL A O 1
ATOM 1780 N N . VAL A 1 227 ? 97.800 35.055 10.897 1.00 67.32 519 VAL A N 1
ATOM 1781 C CA . VAL A 1 227 ? 96.998 35.972 11.695 1.00 67.32 519 VAL A CA 1
ATOM 1782 C C . VAL A 1 227 ? 97.725 37.278 11.902 1.00 67.32 519 VAL A C 1
ATOM 1783 O O . VAL A 1 227 ? 98.954 37.344 11.885 1.00 67.32 519 VAL A O 1
ATOM 1787 N N . ASP A 1 228 ? 96.942 38.317 12.127 1.00 36.00 520 ASP A N 1
ATOM 1788 C CA . ASP A 1 228 ? 97.471 39.645 12.329 1.00 36.00 520 ASP A CA 1
ATOM 1789 C C . ASP A 1 228 ? 97.332 40.107 13.790 1.00 36.00 520 ASP A C 1
ATOM 1790 O O . ASP A 1 228 ? 96.252 40.474 14.245 1.00 36.00 520 ASP A O 1
ATOM 1795 N N . TYR A 1 229 ? 98.442 40.101 14.517 1.00 47.07 521 TYR A N 1
ATOM 1796 C CA . TYR A 1 229 ? 98.451 40.510 15.916 1.00 47.07 521 TYR A CA 1
ATOM 1797 C C . TYR A 1 229 ? 98.067 41.971 16.100 1.00 47.07 521 TYR A C 1
ATOM 1798 O O . TYR A 1 229 ? 98.806 42.873 15.708 1.00 47.07 521 TYR A O 1
ATOM 1807 N N . ASP A 1 230 ? 96.907 42.198 16.699 1.00 102.30 522 ASP A N 1
ATOM 1808 C CA . ASP A 1 230 ? 96.451 43.551 16.970 1.00 102.30 522 ASP A CA 1
ATOM 1809 C C . ASP A 1 230 ? 96.280 43.692 18.476 1.00 102.30 522 ASP A C 1
ATOM 1810 O O . ASP A 1 230 ? 95.648 42.849 19.114 1.00 102.30 522 ASP A O 1
ATOM 1815 N N . CYS A 1 231 ? 96.837 44.747 19.054 1.00 91.76 523 CYS A N 1
ATOM 1816 C CA . CYS A 1 231 ? 96.692 44.933 20.487 1.00 91.76 523 CYS A CA 1
ATOM 1817 C C . CYS A 1 231 ? 95.327 45.572 20.764 1.00 91.76 523 CYS A C 1
ATOM 1818 O O . CYS A 1 231 ? 94.617 45.170 21.691 1.00 91.76 523 CYS A O 1
ATOM 1821 N N . ILE A 1 232 ? 94.971 46.564 19.946 1.00 92.30 524 ILE A N 1
ATOM 1822 C CA . ILE A 1 232 ? 93.702 47.286 20.068 1.00 92.30 524 ILE A CA 1
ATOM 1823 C C . ILE A 1 232 ? 92.535 46.311 20.044 1.00 92.30 524 ILE A C 1
ATOM 1824 O O . ILE A 1 232 ? 91.972 45.972 21.086 1.00 92.30 524 ILE A O 1
ATOM 1829 N N . GLY A 1 233 ? 92.164 45.875 18.847 1.00 69.70 525 GLY A N 1
ATOM 1830 C CA . GLY A 1 233 ? 91.077 44.922 18.723 1.00 69.70 525 GLY A CA 1
ATOM 1831 C C . GLY A 1 233 ? 91.703 43.547 18.815 1.00 69.70 525 GLY A C 1
ATOM 1832 O O . GLY A 1 233 ? 92.877 43.449 19.175 1.00 69.70 525 GLY A O 1
ATOM 1833 N N . HIS A 1 234 ? 90.962 42.488 18.497 1.00 76.63 526 HIS A N 1
ATOM 1834 C CA . HIS A 1 234 ? 91.564 41.167 18.575 1.00 76.63 526 HIS A CA 1
ATOM 1835 C C . HIS A 1 234 ? 92.181 40.685 17.265 1.00 76.63 526 HIS A C 1
ATOM 1836 O O . HIS A 1 234 ? 91.785 41.109 16.178 1.00 76.63 526 HIS A O 1
ATOM 1843 N N . ASN A 1 235 ? 93.166 39.803 17.393 1.00 50.00 527 ASN A N 1
ATOM 1844 C CA . ASN A 1 235 ? 93.895 39.243 16.265 1.00 50.00 527 ASN A CA 1
ATOM 1845 C C . ASN A 1 235 ? 93.016 38.638 15.176 1.00 50.00 527 ASN A C 1
ATOM 1846 O O . ASN A 1 235 ? 92.130 37.837 15.465 1.00 50.00 527 ASN A O 1
ATOM 1851 N N . GLU A 1 236 ? 93.276 39.015 13.925 1.00 77.95 528 GLU A N 1
ATOM 1852 C CA . GLU A 1 236 ? 92.509 38.506 12.798 1.00 77.95 528 GLU A CA 1
ATOM 1853 C C . GLU A 1 236 ? 93.344 37.730 11.802 1.00 77.95 528 GLU A C 1
ATOM 1854 O O . GLU A 1 236 ? 94.471 38.103 11.488 1.00 77.95 528 GLU A O 1
ATOM 1860 N N . VAL A 1 237 ? 92.773 36.647 11.294 1.00 74.73 529 VAL A N 1
ATOM 1861 C CA . VAL A 1 237 ? 93.447 35.813 10.312 1.00 74.73 529 VAL A CA 1
ATOM 1862 C C . VAL A 1 237 ? 93.427 36.533 8.966 1.00 74.73 529 VAL A C 1
ATOM 1863 O O . VAL A 1 237 ? 92.359 36.875 8.447 1.00 74.73 529 VAL A O 1
ATOM 1867 N N . ILE A 1 238 ? 94.609 36.773 8.405 1.00 46.46 530 ILE A N 1
ATOM 1868 C CA . ILE A 1 238 ? 94.698 37.447 7.112 1.00 46.46 530 ILE A CA 1
ATOM 1869 C C . ILE A 1 238 ? 94.508 36.390 6.035 1.00 46.46 530 ILE A C 1
ATOM 1870 O O . ILE A 1 238 ? 93.873 36.641 5.012 1.00 46.46 530 ILE A O 1
ATOM 1875 N N . GLY A 1 239 ? 95.051 35.199 6.284 1.00 64.65 531 GLY A N 1
ATOM 1876 C CA . GLY A 1 239 ? 94.937 34.108 5.327 1.00 64.65 531 GLY A CA 1
ATOM 1877 C C . GLY A 1 239 ? 95.349 32.737 5.853 1.00 64.65 531 GLY A C 1
ATOM 1878 O O . GLY A 1 239 ? 95.929 32.603 6.939 1.00 64.65 531 GLY A O 1
ATOM 1879 N N . VAL A 1 240 ? 95.045 31.702 5.076 1.00 82.97 532 VAL A N 1
ATOM 1880 C CA . VAL A 1 240 ? 95.379 30.346 5.484 1.00 82.97 532 VAL A CA 1
ATOM 1881 C C . VAL A 1 240 ? 95.679 29.488 4.268 1.00 82.97 532 VAL A C 1
ATOM 1882 O O . VAL A 1 240 ? 95.281 29.814 3.148 1.00 82.97 532 VAL A O 1
ATOM 1886 N N . CYS A 1 241 ? 96.406 28.402 4.506 1.00 114.63 533 CYS A N 1
ATOM 1887 C CA . CYS A 1 241 ? 96.752 27.412 3.483 1.00 114.63 533 CYS A CA 1
ATOM 1888 C C . CYS A 1 241 ? 96.382 26.089 4.184 1.00 114.63 533 CYS A C 1
ATOM 1889 O O . CYS A 1 241 ? 95.728 26.137 5.229 1.00 114.63 533 CYS A O 1
ATOM 1892 N N . ARG A 1 242 ? 96.780 24.926 3.672 1.00 97.64 534 ARG A N 1
ATOM 1893 C CA . ARG A 1 242 ? 96.343 23.694 4.323 1.00 97.64 534 ARG A CA 1
ATOM 1894 C C . ARG A 1 242 ? 97.211 22.462 4.114 1.00 97.64 534 ARG A C 1
ATOM 1895 O O . ARG A 1 242 ? 97.397 21.662 5.027 1.00 97.64 534 ARG A O 1
ATOM 1903 N N . VAL A 1 243 ? 97.707 22.301 2.895 1.00 118.30 535 VAL A N 1
ATOM 1904 C CA . VAL A 1 243 ? 98.540 21.161 2.536 1.00 118.30 535 VAL A CA 1
ATOM 1905 C C . VAL A 1 243 ? 97.788 19.845 2.709 1.00 118.30 535 VAL A C 1
ATOM 1906 O O . VAL A 1 243 ? 98.359 18.774 2.511 1.00 118.30 535 VAL A O 1
ATOM 1910 N N . GLY A 1 244 ? 96.511 19.917 3.076 1.00 300.00 536 GLY A N 1
ATOM 1911 C CA . GLY A 1 244 ? 95.739 18.710 3.292 1.00 300.00 536 GLY A CA 1
ATOM 1912 C C . GLY A 1 244 ? 94.755 18.267 2.236 1.00 300.00 536 GLY A C 1
ATOM 1913 O O . GLY A 1 244 ? 94.787 18.753 1.104 1.00 300.00 536 GLY A O 1
ATOM 1914 N N . PRO A 1 245 ? 93.880 17.300 2.584 1.00 205.34 537 PRO A N 1
ATOM 1915 C CA . PRO A 1 245 ? 92.852 16.739 1.703 1.00 205.34 537 PRO A CA 1
ATOM 1916 C C . PRO A 1 245 ? 91.921 17.822 1.158 1.00 205.34 537 PRO A C 1
ATOM 1917 O O . PRO A 1 245 ? 90.697 17.714 1.237 1.00 205.34 537 PRO A O 1
ATOM 1921 N N . GLU A 1 246 ? 92.515 18.875 0.619 1.00 122.59 538 GLU A N 1
ATOM 1922 C CA . GLU A 1 246 ? 91.751 19.959 0.036 1.00 122.59 538 GLU A CA 1
ATOM 1923 C C . GLU A 1 246 ? 92.036 19.895 -1.454 1.00 122.59 538 GLU A C 1
ATOM 1924 O O . GLU A 1 246 ? 92.916 20.595 -1.948 1.00 122.59 538 GLU A O 1
ATOM 1926 N N . ALA A 1 247 ? 91.307 19.031 -2.156 1.00 246.10 539 ALA A N 1
ATOM 1927 C CA . ALA A 1 247 ? 91.484 18.858 -3.591 1.00 246.10 539 ALA A CA 1
ATOM 1928 C C . ALA A 1 247 ? 91.466 20.199 -4.320 1.00 246.10 539 ALA A C 1
ATOM 1929 O O . ALA A 1 247 ? 91.740 20.269 -5.519 1.00 246.10 539 ALA A O 1
ATOM 1931 N N . ALA A 1 248 ? 91.150 21.260 -3.583 1.00 152.01 540 ALA A N 1
ATOM 1932 C CA . ALA A 1 248 ? 91.099 22.608 -4.128 1.00 152.01 540 ALA A CA 1
ATOM 1933 C C . ALA A 1 248 ? 92.512 23.160 -4.298 1.00 152.01 540 ALA A C 1
ATOM 1934 O O . ALA A 1 248 ? 92.735 24.121 -5.038 1.00 152.01 540 ALA A O 1
ATOM 1936 N N . ASP A 1 249 ? 93.461 22.533 -3.610 1.00 178.27 541 ASP A N 1
ATOM 1937 C CA . ASP A 1 249 ? 94.861 22.940 -3.664 1.00 178.27 541 ASP A CA 1
ATOM 1938 C C . ASP A 1 249 ? 95.760 21.726 -3.854 1.00 178.27 541 ASP A C 1
ATOM 1939 O O . ASP A 1 249 ? 96.387 21.248 -2.899 1.00 178.27 541 ASP A O 1
ATOM 1944 N N . PRO A 1 250 ? 95.810 21.188 -5.084 1.00 175.65 542 PRO A N 1
ATOM 1945 C CA . PRO A 1 250 ? 96.653 20.020 -5.344 1.00 175.65 542 PRO A CA 1
ATOM 1946 C C . PRO A 1 250 ? 98.079 20.296 -4.883 1.00 175.65 542 PRO A C 1
ATOM 1947 O O . PRO A 1 250 ? 98.676 19.498 -4.158 1.00 175.65 542 PRO A O 1
ATOM 1951 N N . HIS A 1 251 ? 98.591 21.453 -5.304 1.00 94.09 543 HIS A N 1
ATOM 1952 C CA . HIS A 1 251 ? 99.939 21.903 -4.966 1.00 94.09 543 HIS A CA 1
ATOM 1953 C C . HIS A 1 251 ? 100.326 21.473 -3.558 1.00 94.09 543 HIS A C 1
ATOM 1954 O O . HIS A 1 251 ? 101.479 21.137 -3.303 1.00 94.09 543 HIS A O 1
ATOM 1961 N N . GLY A 1 252 ? 99.356 21.490 -2.647 1.00 176.69 544 GLY A N 1
ATOM 1962 C CA . GLY A 1 252 ? 99.623 21.124 -1.269 1.00 176.69 544 GLY A CA 1
ATOM 1963 C C . GLY A 1 252 ? 99.639 19.636 -1.001 1.00 176.69 544 GLY A C 1
ATOM 1964 O O . GLY A 1 252 ? 100.623 19.119 -0.478 1.00 176.69 544 GLY A O 1
ATOM 1965 N N . ARG A 1 253 ? 98.564 18.936 -1.346 1.00 140.63 545 ARG A N 1
ATOM 1966 C CA . ARG A 1 253 ? 98.496 17.500 -1.096 1.00 140.63 545 ARG A CA 1
ATOM 1967 C C . ARG A 1 253 ? 99.668 16.726 -1.702 1.00 140.63 545 ARG A C 1
ATOM 1968 O O . ARG A 1 253 ? 100.106 15.712 -1.149 1.00 140.63 545 ARG A O 1
ATOM 1976 N N . GLU A 1 254 ? 100.169 17.196 -2.837 1.00 160.36 546 GLU A N 1
ATOM 1977 C CA . GLU A 1 254 ? 101.308 16.561 -3.494 1.00 160.36 546 GLU A CA 1
ATOM 1978 C C . GLU A 1 254 ? 102.481 16.921 -2.610 1.00 160.36 546 GLU A C 1
ATOM 1979 O O . GLU A 1 254 ? 103.285 16.077 -2.215 1.00 160.36 546 GLU A O 1
ATOM 1985 N N . HIS A 1 255 ? 102.536 18.211 -2.318 1.00 209.39 547 HIS A N 1
ATOM 1986 C CA . HIS A 1 255 ? 103.528 18.823 -1.457 1.00 209.39 547 HIS A CA 1
ATOM 1987 C C . HIS A 1 255 ? 103.618 17.952 -0.193 1.00 209.39 547 HIS A C 1
ATOM 1988 O O . HIS A 1 255 ? 104.643 17.921 0.489 1.00 209.39 547 HIS A O 1
ATOM 1995 N N . TRP A 1 256 ? 102.542 17.215 0.088 1.00 151.10 548 TRP A N 1
ATOM 1996 C CA . TRP A 1 256 ? 102.464 16.333 1.251 1.00 151.10 548 TRP A CA 1
ATOM 1997 C C . TRP A 1 256 ? 103.125 14.996 0.914 1.00 151.10 548 TRP A C 1
ATOM 1998 O O . TRP A 1 256 ? 103.965 14.494 1.652 1.00 151.10 548 TRP A O 1
ATOM 2009 N N . ALA A 1 257 ? 102.720 14.410 -0.205 1.00 217.96 549 ALA A N 1
ATOM 2010 C CA . ALA A 1 257 ? 103.280 13.139 -0.636 1.00 217.96 549 ALA A CA 1
ATOM 2011 C C . ALA A 1 257 ? 104.809 13.224 -0.688 1.00 217.96 549 ALA A C 1
ATOM 2012 O O . ALA A 1 257 ? 105.508 12.383 -0.116 1.00 217.96 549 ALA A O 1
ATOM 2014 N N . GLU A 1 258 ? 105.307 14.253 -1.372 1.00 174.61 550 GLU A N 1
ATOM 2015 C CA . GLU A 1 258 ? 106.738 14.476 -1.518 1.00 174.61 550 GLU A CA 1
ATOM 2016 C C . GLU A 1 258 ? 107.346 15.050 -0.248 1.00 174.61 550 GLU A C 1
ATOM 2017 O O . GLU A 1 258 ? 108.502 15.469 -0.237 1.00 174.61 550 GLU A O 1
ATOM 2023 N N . MET A 1 259 ? 106.551 15.057 0.823 1.00 171.10 551 MET A N 1
ATOM 2024 C CA . MET A 1 259 ? 106.954 15.540 2.141 1.00 171.10 551 MET A CA 1
ATOM 2025 C C . MET A 1 259 ? 107.657 14.374 2.828 1.00 171.10 551 MET A C 1
ATOM 2026 O O . MET A 1 259 ? 107.467 14.091 4.002 1.00 171.10 551 MET A O 1
ATOM 2031 N N . LEU A 1 260 ? 108.458 13.675 2.042 1.00 194.12 552 LEU A N 1
ATOM 2032 C CA . LEU A 1 260 ? 109.227 12.534 2.515 1.00 194.12 552 LEU A CA 1
ATOM 2033 C C . LEU A 1 260 ? 110.205 12.294 1.394 1.00 194.12 552 LEU A C 1
ATOM 2034 O O . LEU A 1 260 ? 110.698 13.243 0.784 1.00 194.12 552 LEU A O 1
ATOM 2039 N N . ALA A 1 261 ? 110.455 11.029 1.101 1.00 168.37 553 ALA A N 1
ATOM 2040 C CA . ALA A 1 261 ? 111.385 10.716 0.041 1.00 168.37 553 ALA A CA 1
ATOM 2041 C C . ALA A 1 261 ? 112.701 11.415 0.395 1.00 168.37 553 ALA A C 1
ATOM 2042 O O . ALA A 1 261 ? 113.663 10.781 0.830 1.00 168.37 553 ALA A O 1
ATOM 2044 N N . ASN A 1 262 ? 112.731 12.729 0.217 1.00 141.44 554 ASN A N 1
ATOM 2045 C CA . ASN A 1 262 ? 113.907 13.554 0.521 1.00 141.44 554 ASN A CA 1
ATOM 2046 C C . ASN A 1 262 ? 113.682 14.250 1.898 1.00 141.44 554 ASN A C 1
ATOM 2047 O O . ASN A 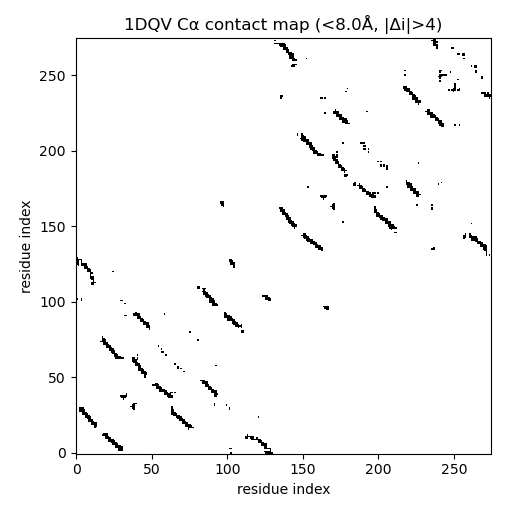1 262 ? 113.224 15.391 1.953 1.00 141.44 554 ASN A O 1
ATOM 2052 N N . PRO A 1 263 ? 113.994 13.561 3.019 1.00 231.27 555 PRO A N 1
ATOM 2053 C CA . PRO A 1 263 ? 113.881 13.981 4.414 1.00 231.27 555 PRO A CA 1
ATOM 2054 C C . PRO A 1 263 ? 114.235 15.407 4.871 1.00 231.27 555 PRO A C 1
ATOM 2055 O O . PRO A 1 263 ? 114.969 15.550 5.847 1.00 231.27 555 PRO A O 1
ATOM 2059 N N . ARG A 1 264 ? 113.709 16.427 4.197 1.00 139.43 556 ARG A N 1
ATOM 2060 C CA . ARG A 1 264 ? 113.927 17.834 4.523 1.00 139.43 556 ARG A CA 1
ATOM 2061 C C . ARG A 1 264 ? 113.666 18.695 3.320 1.00 139.43 556 ARG A C 1
ATOM 2062 O O . ARG A 1 264 ? 113.238 18.200 2.286 1.00 139.43 556 ARG A O 1
ATOM 2070 N N . LYS A 1 265 ? 113.965 19.985 3.475 1.00 171.18 557 LYS A N 1
ATOM 2071 C CA . LYS A 1 265 ? 113.794 21.022 2.452 1.00 171.18 557 LYS A CA 1
ATOM 2072 C C . LYS A 1 265 ? 112.610 20.901 1.479 1.00 171.18 557 LYS A C 1
ATOM 2073 O O . LYS A 1 265 ? 111.554 21.489 1.698 1.00 171.18 557 LYS A O 1
ATOM 2079 N N . PRO A 1 266 ? 112.789 20.139 0.371 1.00 103.66 558 PRO A N 1
ATOM 2080 C CA . PRO A 1 266 ? 111.716 20.001 -0.619 1.00 103.66 558 PRO A CA 1
ATOM 2081 C C . PRO A 1 266 ? 110.322 19.862 -0.012 1.00 103.66 558 PRO A C 1
ATOM 2082 O O . PRO A 1 266 ? 110.022 18.886 0.666 1.00 103.66 558 PRO A O 1
ATOM 2086 N N . VAL A 1 267 ? 109.502 20.880 -0.241 1.00 230.82 559 VAL A N 1
ATOM 2087 C CA . VAL A 1 267 ? 108.131 20.988 0.242 1.00 230.82 559 VAL A CA 1
ATOM 2088 C C . VAL A 1 267 ? 108.059 22.480 0.157 1.00 230.82 559 VAL A C 1
ATOM 2089 O O . VAL A 1 267 ? 107.127 23.136 0.607 1.00 230.82 559 VAL A O 1
ATOM 2093 N N . GLU A 1 268 ? 109.121 23.000 -0.429 1.00 111.68 560 GLU A N 1
ATOM 2094 C CA . GLU A 1 268 ? 109.268 24.412 -0.650 1.00 111.68 560 GLU A CA 1
ATOM 2095 C C . GLU A 1 268 ? 108.387 24.681 -1.859 1.00 111.68 560 GLU A C 1
ATOM 2096 O O . GLU A 1 268 ? 107.829 23.747 -2.440 1.00 111.68 560 GLU A O 1
ATOM 2102 N N . HIS A 1 269 ? 108.280 25.948 -2.237 1.00 180.28 561 HIS A N 1
ATOM 2103 C CA . HIS A 1 269 ? 107.446 26.380 -3.355 1.00 180.28 561 HIS A CA 1
ATOM 2104 C C . HIS A 1 269 ? 106.110 26.740 -2.725 1.00 180.28 561 HIS A C 1
ATOM 2105 O O . HIS A 1 269 ? 105.137 25.989 -2.804 1.00 180.28 561 HIS A O 1
ATOM 2112 N N . TRP A 1 270 ? 106.112 27.898 -2.070 1.00 105.37 562 TRP A N 1
ATOM 2113 C CA . TRP A 1 270 ? 104.960 28.456 -1.373 1.00 105.37 562 TRP A CA 1
ATOM 2114 C C . TRP A 1 270 ? 103.606 28.301 -2.060 1.00 105.37 562 TRP A C 1
ATOM 2115 O O . TRP A 1 270 ? 103.518 28.083 -3.271 1.00 105.37 562 TRP A O 1
ATOM 2126 N N . HIS A 1 271 ? 102.551 28.435 -1.259 1.00 86.36 563 HIS A N 1
ATOM 2127 C CA . HIS A 1 271 ? 101.177 28.332 -1.739 1.00 86.36 563 HIS A CA 1
ATOM 2128 C C . HIS A 1 271 ? 100.513 29.699 -1.635 1.00 86.36 563 HIS A C 1
ATOM 2129 O O . HIS A 1 271 ? 101.108 30.643 -1.118 1.00 86.36 563 HIS A O 1
ATOM 2136 N N . GLN A 1 272 ? 99.280 29.800 -2.121 1.00 128.10 564 GLN A N 1
ATOM 2137 C CA . GLN A 1 272 ? 98.543 31.054 -2.051 1.00 128.10 564 GLN A CA 1
ATOM 2138 C C . GLN A 1 272 ? 97.848 31.153 -0.702 1.00 128.10 564 GLN A C 1
ATOM 2139 O O . GLN A 1 272 ? 97.796 30.180 0.056 1.00 128.10 564 GLN A O 1
ATOM 2145 N N . LEU A 1 273 ? 97.313 32.333 -0.407 1.00 141.17 565 LEU A N 1
ATOM 2146 C CA . LEU A 1 273 ? 96.617 32.557 0.849 1.00 141.17 565 LEU A CA 1
ATOM 2147 C C . LEU A 1 273 ? 95.185 33.008 0.615 1.00 141.17 565 LEU A C 1
ATOM 2148 O O . LEU A 1 273 ? 94.484 33.369 1.561 1.00 141.17 565 LEU A O 1
ATOM 2153 N N . VAL A 1 274 ? 94.750 32.987 -0.642 1.00 156.02 566 VAL A N 1
ATOM 2154 C CA . VAL A 1 274 ? 93.393 33.405 -0.993 1.00 156.02 566 VAL A CA 1
ATOM 2155 C C . VAL A 1 274 ? 92.354 32.459 -0.379 1.00 156.02 566 VAL A C 1
ATOM 2156 O O . VAL A 1 274 ? 91.263 32.266 -0.916 1.00 156.02 566 VAL A O 1
ATOM 2160 N N . GLU A 1 275 ? 92.711 31.889 0.767 1.00 111.60 567 GLU A N 1
ATOM 2161 C CA . GLU A 1 275 ? 91.862 30.959 1.497 1.00 111.60 567 GLU A CA 1
ATOM 2162 C C . GLU A 1 275 ? 91.352 31.654 2.762 1.00 111.60 567 GLU A C 1
ATOM 2163 O O . GLU A 1 275 ? 91.980 31.570 3.817 1.00 111.60 567 GLU A O 1
ATOM 2169 N N . GLU A 1 276 ? 90.213 32.337 2.650 1.00 121.23 568 GLU A N 1
ATOM 2170 C CA . GLU A 1 276 ? 89.624 33.074 3.772 1.00 121.23 568 GLU A CA 1
ATOM 2171 C C . GLU A 1 276 ? 88.970 32.209 4.852 1.00 121.23 568 GLU A C 1
ATOM 2172 O O . GLU A 1 276 ? 88.259 32.725 5.720 1.00 121.23 568 GLU A O 1
ATOM 2178 N N . LYS A 1 277 ? 89.213 30.903 4.801 1.00 103.34 569 LYS A N 1
ATOM 2179 C CA . LYS A 1 277 ? 88.643 29.962 5.766 1.00 103.34 569 LYS A CA 1
ATOM 2180 C C . LYS A 1 277 ? 87.152 30.204 5.998 1.00 103.34 569 LYS A C 1
ATOM 2181 O O . LYS A 1 277 ? 86.305 29.474 5.479 1.00 103.34 569 LYS A O 1
#

GO terms:
  GO:0005515 protein binding (F, IPI)
  GO:0000149 SNARE binding (F, IDA)
  GO:0005546 phosphatidylinositol-4,5-bisphosphate binding (F, IDA)
  GO:0001786 phosphatidylserine binding (F, IDA)
  GO:0017158 regulation of calcium ion-dependent exocytosis (P, IMP)
  GO:0005886 plasma membrane (C, EXP)
  GO:0005544 calcium-dependent phospholipid binding (F, IDA)
  GO:0031340 positive regulation of vesicle fusion (P, IDA)
  GO:0051592 response to calcium ion (P, IDA)
  GO:0005509 calcium ion binding (F, TAS)
  GO:0016079 synaptic vesicle exocytosis (P, TAS)
  GO:0017156 calcium-ion regulated exocytosis (P, TAS)
  GO:0030276 clathrin binding (F, IDA)
  GO:0097060 synaptic membrane (C, EXP)
  GO:0097060 synaptic membrane (C, IDA)
  GO:0097060 synaptic membrane (C, IEP)

Secondary structure (DSSP, 8-state):
--SS-EEEEEEE--SSS-EEEEEEEEEE-----STTS---EEEEEE-TTSTTS-EEPPP--S-SS-EEEEEEEEE--GGGGSS---EEEEEE--SSSPPPEEEEEE---TTGGGSS-SS----EE-B--SS--S---EEEEEEEEETTTTEEEEEEEEEES----SSSS---EEEEE---TT--TTS-EE-----S-SS-EEEE-------SGGGGS-----EEEE--SSS--EEEEE---SS-TT-HHHHHHHHTSSSSSSS-S-S----BB--

Organism: Rattus norvegicus (NCBI:txid10116)

Foldseek 3Di:
DFLQWKWKWAWAQDPPQRKTKIWGFKTPRGAADDDVRFFFKKKKKDWVVPPPPIDIFDTHPGDRMDTGGDMDMGRDDLVRCQPIKIKMWMWGDDDWWDIHTRFMDIHDNSPCSNPDDNPDIDMDGGDDDDDFDDAAWWFWWKWFFDQPQTKTKTFGFKIAPGAATTVVRFFFKKKKKAWDDVGNVVDMFIFDTHPGHGMDGGRGITTDHDHDVVLVQLIIKMFIWTPDPPDHIGTSFIDILGPPPVCVLRVVLSVVSYPPRIDRSTDIDGGSHRD

Solvent-accessible surface area: 15284 Å² total; per-residue (Å²): 54,77,99,3,7,111,0,3,0,0,8,72,10,58,159,74,63,47,39,4,10,3,82,0,24,57,0,59,88,5,32,53,100,64,115,75,31,90,0,15,0,10,0,47,0,14,6,63,59,60,157,181,127,92,49,94,4,125,47,37,160,125,35,46,69,4,105,9,89,34,74,28,91,17,91,12,78,85,92,65,6,78,162,43,79,3,24,1,2,0,34,12,57,52,168,97,48,125,48,77,52,5,0,49,9,81,5,98,56,6,115,127,16,23,89,80,41,62,116,111,65,32,95,97,89,0,89,61,40,78,96,100,156,71,88,19,0,53,3,10,0,14,3,13,4,74,82,129,84,6,96,8,39,0,30,0,47,74,2,23,103,3,81,15,28,42,88,104,29,88,0,38,0,12,1,31,0,11,30,47,119,145,23,117,139,172,90,83,90,117,14,33,102,98,157,93,26,45,75,4,68,15,111,61,60,7,98,23,95,45,46,70,142,57,44,128,74,42,6,2,24,1,13,2,5,5,108,46,103,116,35,160,49,94,38,7,0,15,4,52,2,0,84,23,74,87,14,50,122,0,103,94,7,15,80,96,2,60,88,74,61,121,122,40,4,86,136,110,10,109,1,39,22,98,185